Protein AF-A0A9W6WEL3-F1 (afdb_monomer)

Mean predicted aligned error: 20.0 Å

Structure (mmCIF, N/CA/C/O backbone):
data_AF-A0A9W6WEL3-F1
#
_entry.id   AF-A0A9W6WEL3-F1
#
loop_
_atom_site.group_PDB
_atom_site.id
_atom_site.type_symbol
_atom_site.label_atom_id
_atom_site.label_alt_id
_atom_site.label_comp_id
_atom_site.label_asym_id
_atom_site.label_entity_id
_atom_site.label_seq_id
_atom_site.pdbx_PDB_ins_code
_atom_site.Cartn_x
_atom_site.Cartn_y
_atom_site.Cartn_z
_atom_site.occupancy
_atom_site.B_iso_or_equiv
_atom_site.auth_seq_id
_atom_site.auth_comp_id
_atom_site.auth_asym_id
_atom_site.auth_atom_id
_atom_site.pdbx_PDB_model_num
ATOM 1 N N . MET A 1 1 ? 29.969 16.970 -25.761 1.00 64.25 1 MET A N 1
ATOM 2 C CA . MET A 1 1 ? 30.254 15.712 -25.035 1.00 64.25 1 MET A CA 1
ATOM 3 C C . MET A 1 1 ? 29.268 15.495 -23.883 1.00 64.25 1 MET A C 1
ATOM 5 O O . MET A 1 1 ? 29.300 14.443 -23.262 1.00 64.25 1 MET A O 1
ATOM 9 N N . ASP A 1 2 ? 28.330 16.419 -23.673 1.00 86.06 2 ASP A N 1
ATOM 10 C CA . ASP A 1 2 ? 27.640 16.580 -22.390 1.00 86.06 2 ASP A CA 1
ATOM 11 C C . ASP A 1 2 ? 26.386 15.695 -22.260 1.00 86.06 2 ASP A C 1
ATOM 13 O O . ASP A 1 2 ? 26.018 15.283 -21.165 1.00 86.06 2 ASP A O 1
ATOM 17 N N . GLU A 1 3 ? 25.751 15.326 -23.378 1.00 92.38 3 GLU A N 1
ATOM 18 C CA . GLU A 1 3 ? 24.540 14.489 -23.371 1.00 92.38 3 GLU A CA 1
ATOM 19 C C . GLU A 1 3 ? 24.828 13.041 -22.959 1.00 92.38 3 GLU A C 1
ATOM 21 O O . GLU A 1 3 ? 24.089 12.452 -22.173 1.00 92.38 3 GLU A O 1
ATOM 26 N N . VAL A 1 4 ? 25.930 12.468 -23.450 1.00 94.12 4 VAL A N 1
ATOM 27 C CA . VAL A 1 4 ? 26.326 11.089 -23.122 1.00 94.12 4 VAL A CA 1
ATOM 28 C C . VAL A 1 4 ? 26.685 10.971 -21.643 1.00 94.12 4 VAL A C 1
ATOM 30 O O . VAL A 1 4 ? 26.362 9.972 -21.005 1.00 94.12 4 VAL A O 1
ATOM 33 N N . GLU A 1 5 ? 27.337 11.988 -21.085 1.00 95.12 5 GLU A N 1
ATOM 34 C CA . GLU A 1 5 ? 27.682 12.032 -19.666 1.00 95.12 5 GLU A CA 1
ATOM 35 C C . GLU A 1 5 ? 26.434 12.170 -18.781 1.00 95.12 5 GLU A C 1
ATOM 37 O O . GLU A 1 5 ? 26.313 11.474 -17.772 1.00 95.12 5 GLU A O 1
ATOM 42 N N . LEU A 1 6 ? 25.455 12.975 -19.206 1.00 94.88 6 LEU A N 1
ATOM 43 C CA . LEU A 1 6 ? 24.171 13.106 -18.518 1.00 94.88 6 LEU A CA 1
ATOM 44 C C . LEU A 1 6 ? 23.388 11.788 -18.516 1.00 94.88 6 LEU A C 1
ATOM 46 O O . LEU A 1 6 ? 22.888 11.377 -17.469 1.00 94.88 6 LEU A O 1
ATOM 50 N N . VAL A 1 7 ? 23.320 11.098 -19.659 1.00 94.12 7 VAL A N 1
ATOM 51 C CA . VAL A 1 7 ? 22.661 9.784 -19.757 1.00 94.12 7 VAL A CA 1
ATOM 52 C C . VAL A 1 7 ? 23.352 8.764 -18.856 1.00 94.12 7 VAL A C 1
ATOM 54 O O . VAL A 1 7 ? 22.670 8.059 -18.119 1.00 94.12 7 VAL A O 1
ATOM 57 N N . LYS A 1 8 ? 24.691 8.717 -18.847 1.00 94.75 8 LYS A N 1
ATOM 58 C CA . LYS A 1 8 ? 25.445 7.826 -17.950 1.00 94.75 8 LYS A CA 1
ATOM 59 C C . LYS A 1 8 ? 25.117 8.089 -16.485 1.00 94.75 8 LYS A C 1
ATOM 61 O O . LYS A 1 8 ? 24.824 7.149 -15.759 1.00 94.75 8 LYS A O 1
ATOM 66 N N . LYS A 1 9 ? 25.101 9.357 -16.067 1.00 95.81 9 LYS A N 1
ATOM 67 C CA . LYS A 1 9 ? 24.755 9.734 -14.692 1.00 95.81 9 LYS A CA 1
ATOM 68 C C . LYS A 1 9 ? 23.325 9.330 -14.321 1.00 95.81 9 LYS A C 1
ATOM 70 O O . LYS A 1 9 ? 23.096 8.894 -13.198 1.00 95.81 9 LYS A O 1
ATOM 75 N N . LEU A 1 10 ? 22.375 9.472 -15.248 1.00 94.06 10 LEU A N 1
ATOM 76 C CA . LEU A 1 10 ? 20.988 9.064 -15.030 1.00 94.06 10 LEU A CA 1
ATOM 77 C C . LEU A 1 10 ? 20.860 7.545 -14.876 1.00 94.06 10 LEU A C 1
ATOM 79 O O . LEU A 1 10 ? 20.154 7.099 -13.981 1.00 94.06 10 LEU A O 1
ATOM 83 N N . VAL A 1 11 ? 21.547 6.773 -15.724 1.00 94.50 11 VAL A N 1
ATOM 84 C CA . VAL A 1 11 ? 21.557 5.305 -15.643 1.00 94.50 11 VAL A CA 1
ATOM 85 C C . VAL A 1 11 ? 22.176 4.850 -14.325 1.00 94.50 11 VAL A C 1
ATOM 87 O O . VAL A 1 11 ? 21.528 4.107 -13.605 1.00 94.50 11 VAL A O 1
ATOM 90 N N . SER A 1 12 ? 23.344 5.377 -13.944 1.00 95.56 12 SER A N 1
ATOM 91 C CA . SER A 1 12 ? 23.967 5.031 -12.658 1.00 95.56 12 SER A CA 1
ATOM 92 C C . SER A 1 12 ? 23.068 5.370 -11.468 1.00 95.56 12 SER A C 1
ATOM 94 O O . SER A 1 12 ? 22.838 4.524 -10.620 1.00 95.56 12 SER A O 1
ATOM 96 N N . SER A 1 13 ? 22.466 6.565 -11.445 1.00 96.19 13 SER A N 1
ATOM 97 C CA . SER A 1 13 ? 21.529 6.939 -10.376 1.00 96.19 13 SER A CA 1
ATOM 98 C C . SER A 1 13 ? 20.282 6.050 -10.331 1.00 96.19 13 SER A C 1
ATOM 100 O O . SER A 1 13 ? 19.686 5.891 -9.265 1.00 96.19 13 SER A O 1
ATOM 102 N N . PHE A 1 14 ? 19.837 5.541 -11.481 1.00 94.00 14 PHE A N 1
ATOM 103 C CA . PHE A 1 14 ? 18.702 4.633 -11.562 1.00 94.00 14 PHE A CA 1
ATOM 104 C C . PHE A 1 14 ? 19.069 3.233 -11.060 1.00 94.00 14 PHE A C 1
ATOM 106 O O . PHE A 1 14 ? 18.291 2.660 -10.304 1.00 94.00 14 PHE A O 1
ATOM 113 N N . ASP A 1 15 ? 20.253 2.732 -11.415 1.00 94.81 15 ASP A N 1
ATOM 114 C CA . ASP A 1 15 ? 20.783 1.454 -10.931 1.00 94.81 15 ASP A CA 1
ATOM 115 C C . ASP A 1 15 ? 20.974 1.475 -9.406 1.00 94.81 15 ASP A C 1
ATOM 117 O O . ASP A 1 15 ? 20.465 0.586 -8.726 1.00 94.81 15 ASP A O 1
ATOM 121 N N . ASP A 1 16 ? 21.571 2.542 -8.860 1.00 95.38 16 ASP A N 1
ATOM 122 C CA . ASP A 1 16 ? 21.709 2.738 -7.407 1.00 95.38 16 ASP A CA 1
ATOM 123 C C . ASP A 1 16 ? 20.330 2.697 -6.713 1.00 95.38 16 ASP A C 1
ATOM 125 O O . ASP A 1 16 ? 20.135 2.048 -5.687 1.00 95.38 16 ASP A O 1
ATOM 129 N N . SER A 1 17 ? 19.322 3.341 -7.318 1.00 94.56 17 SER A N 1
ATOM 130 C CA . SER A 1 17 ? 17.953 3.340 -6.781 1.00 94.56 17 SER A CA 1
ATOM 131 C C . SER A 1 17 ? 17.297 1.956 -6.839 1.00 94.56 17 SER A C 1
ATOM 133 O O . SER A 1 17 ? 16.448 1.649 -6.002 1.00 94.56 17 SER A O 1
ATOM 135 N N . ILE A 1 18 ? 17.627 1.131 -7.839 1.00 93.94 18 ILE A N 1
ATOM 136 C CA . ILE A 1 18 ? 17.132 -0.248 -7.930 1.00 93.94 18 ILE A CA 1
ATOM 137 C C . ILE A 1 18 ? 17.732 -1.091 -6.808 1.00 93.94 18 ILE A C 1
ATOM 139 O O . ILE A 1 18 ? 16.984 -1.835 -6.174 1.00 93.94 18 ILE A O 1
ATOM 143 N N . GLU A 1 19 ? 19.032 -0.953 -6.543 1.00 94.75 19 GLU A N 1
ATOM 144 C CA . GLU A 1 19 ? 19.721 -1.685 -5.476 1.00 94.75 19 GLU A CA 1
ATOM 145 C C . GLU A 1 19 ? 19.127 -1.347 -4.098 1.00 94.75 19 GLU A C 1
ATOM 147 O O . GLU A 1 19 ? 18.753 -2.249 -3.343 1.00 94.75 19 GLU A O 1
ATOM 152 N N . ASP A 1 20 ? 18.888 -0.059 -3.826 1.00 94.38 20 ASP A N 1
ATOM 153 C CA . ASP A 1 20 ? 18.206 0.398 -2.608 1.00 94.38 20 ASP A CA 1
ATOM 154 C C . ASP A 1 20 ? 16.791 -0.202 -2.472 1.00 94.38 20 ASP A C 1
ATOM 156 O O . ASP A 1 20 ? 16.375 -0.656 -1.399 1.00 94.38 20 ASP A O 1
ATOM 160 N N . ILE A 1 21 ? 16.016 -0.209 -3.565 1.00 92.62 21 ILE A N 1
ATOM 161 C CA . ILE A 1 21 ? 14.658 -0.773 -3.579 1.00 92.62 21 ILE A CA 1
ATOM 162 C C . ILE A 1 21 ? 14.701 -2.284 -3.339 1.00 92.62 21 ILE A C 1
ATOM 164 O O . ILE A 1 21 ? 13.857 -2.802 -2.605 1.00 92.62 21 ILE A O 1
ATOM 168 N N . GLU A 1 22 ? 15.657 -2.993 -3.935 1.00 93.19 22 GLU A N 1
ATOM 169 C CA . GLU A 1 22 ? 15.837 -4.430 -3.751 1.00 93.19 22 GLU A CA 1
ATOM 170 C C . GLU A 1 22 ? 16.172 -4.766 -2.293 1.00 93.19 22 GLU A C 1
ATOM 172 O O . GLU A 1 22 ? 15.546 -5.662 -1.714 1.00 93.19 22 GLU A O 1
ATOM 177 N N . GLU A 1 23 ? 17.073 -4.009 -1.658 1.00 94.19 23 GLU A N 1
ATOM 178 C CA . GLU A 1 23 ? 17.394 -4.186 -0.240 1.00 94.19 23 GLU A CA 1
ATOM 179 C C . GLU A 1 23 ? 16.149 -3.979 0.638 1.00 94.19 23 GLU A C 1
ATOM 181 O O . GLU A 1 23 ? 15.818 -4.822 1.483 1.00 94.19 23 GLU A O 1
ATOM 186 N N . ILE A 1 24 ? 15.406 -2.889 0.413 1.00 91.06 24 ILE A N 1
ATOM 187 C CA . ILE A 1 24 ? 14.189 -2.572 1.171 1.00 91.06 24 ILE A CA 1
ATOM 188 C C . ILE A 1 24 ? 13.124 -3.657 0.975 1.00 91.06 24 ILE A C 1
ATOM 190 O O . ILE A 1 24 ? 12.507 -4.094 1.953 1.00 91.06 24 ILE A O 1
ATOM 194 N N . LEU A 1 25 ? 12.906 -4.116 -0.261 1.00 90.44 25 LEU A N 1
ATOM 195 C CA . LEU A 1 25 ? 11.927 -5.158 -0.566 1.00 90.44 25 LEU A CA 1
ATOM 196 C C . LEU A 1 25 ? 12.292 -6.472 0.116 1.00 90.44 25 LEU A C 1
ATOM 198 O O . LEU A 1 25 ? 11.447 -7.039 0.808 1.00 90.44 25 LEU A O 1
ATOM 202 N N . ASN A 1 26 ? 13.537 -6.929 -0.011 1.00 90.56 26 ASN A N 1
ATOM 203 C CA . ASN A 1 26 ? 13.988 -8.184 0.587 1.00 90.56 26 ASN A CA 1
ATOM 204 C C . ASN A 1 26 ? 13.928 -8.145 2.117 1.00 90.56 26 ASN A C 1
ATOM 206 O O . ASN A 1 26 ? 13.486 -9.103 2.756 1.00 90.56 26 ASN A O 1
ATOM 210 N N . ARG A 1 27 ? 14.306 -7.016 2.719 1.00 88.06 27 ARG A N 1
ATOM 211 C CA . ARG A 1 27 ? 14.334 -6.864 4.174 1.00 88.06 27 ARG A CA 1
ATOM 212 C C . ARG A 1 27 ? 12.943 -6.693 4.783 1.00 88.06 27 ARG A C 1
ATOM 214 O O . ARG A 1 27 ? 12.636 -7.318 5.799 1.00 88.06 27 ARG A O 1
ATOM 221 N N . GLN A 1 28 ? 12.115 -5.824 4.207 1.00 84.69 28 GLN A N 1
ATOM 222 C CA . GLN A 1 28 ? 10.871 -5.375 4.843 1.00 84.69 28 GLN A CA 1
ATOM 223 C C . GLN A 1 28 ? 9.621 -6.070 4.306 1.00 84.69 28 GLN A C 1
ATOM 225 O O . GLN A 1 28 ? 8.662 -6.247 5.054 1.00 84.69 28 GLN A O 1
ATOM 230 N N . VAL A 1 29 ? 9.604 -6.430 3.022 1.00 83.25 29 VAL A N 1
ATOM 231 C CA . VAL A 1 29 ? 8.384 -6.879 2.336 1.00 83.25 29 VAL A CA 1
ATOM 232 C C . VAL A 1 29 ? 8.420 -8.381 2.078 1.00 83.25 29 VAL A C 1
ATOM 234 O O . VAL A 1 29 ? 7.445 -9.064 2.357 1.00 83.25 29 VAL A O 1
ATOM 237 N N . LEU A 1 30 ? 9.537 -8.910 1.586 1.00 86.38 30 LEU A N 1
ATOM 238 C CA . LEU A 1 30 ? 9.663 -10.297 1.128 1.00 86.38 30 LEU A CA 1
ATOM 239 C C . LEU A 1 30 ? 10.295 -11.234 2.164 1.00 86.38 30 LEU A C 1
ATOM 241 O O 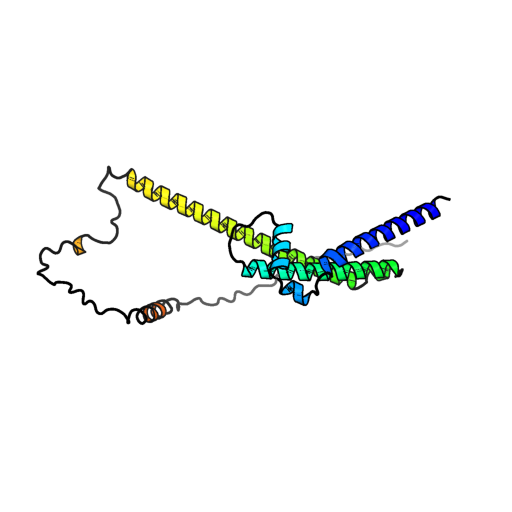. LEU A 1 30 ? 10.392 -12.433 1.913 1.00 86.38 30 LEU A O 1
ATOM 245 N N . SER A 1 31 ? 10.685 -10.724 3.336 1.00 85.12 31 SER A N 1
ATOM 246 C CA . SER A 1 31 ? 11.288 -11.531 4.407 1.00 85.12 31 SER A CA 1
ATOM 247 C C . SER A 1 31 ? 10.359 -12.626 4.939 1.00 85.12 31 SER A C 1
ATOM 249 O O . SER A 1 31 ? 10.833 -13.640 5.449 1.00 85.12 31 SER A O 1
ATOM 251 N N . LYS A 1 32 ? 9.040 -12.447 4.791 1.00 86.19 32 LYS A N 1
ATOM 252 C CA . LYS A 1 32 ? 8.013 -13.455 5.070 1.00 86.19 32 LYS A CA 1
ATOM 253 C C . LYS A 1 32 ? 6.932 -13.430 3.989 1.00 86.19 32 LYS A C 1
ATOM 255 O O . LYS A 1 32 ? 6.582 -12.349 3.507 1.00 86.19 32 LYS A O 1
ATOM 260 N N . PRO A 1 33 ? 6.342 -14.581 3.627 1.00 86.38 33 PRO A N 1
ATOM 261 C CA . PRO A 1 33 ? 5.246 -14.605 2.673 1.00 86.38 33 PRO A CA 1
ATOM 262 C C . PRO A 1 33 ? 4.024 -13.864 3.236 1.00 86.38 33 PRO A C 1
ATOM 264 O O . PRO A 1 33 ? 3.745 -13.885 4.436 1.00 86.38 33 PRO A O 1
ATOM 267 N N . LEU A 1 34 ? 3.265 -13.205 2.354 1.00 83.31 34 LEU A N 1
ATOM 268 C CA . LEU A 1 34 ? 2.141 -12.350 2.752 1.00 83.31 34 LEU A CA 1
ATOM 269 C C . LEU A 1 34 ? 1.104 -13.102 3.605 1.00 83.31 34 LEU A C 1
ATOM 271 O O . LEU A 1 34 ? 0.560 -12.529 4.547 1.00 83.31 34 LEU A O 1
ATOM 275 N N . ASN A 1 35 ? 0.850 -14.383 3.310 1.00 85.94 35 ASN A N 1
ATOM 276 C CA . ASN A 1 35 ? -0.073 -15.208 4.094 1.00 85.94 35 ASN A CA 1
ATOM 277 C C . ASN A 1 35 ? 0.349 -15.300 5.569 1.00 85.94 35 ASN A C 1
ATOM 279 O O . ASN A 1 35 ? -0.499 -15.185 6.446 1.00 85.94 35 ASN A O 1
ATOM 283 N N . GLU A 1 36 ? 1.642 -15.442 5.846 1.00 83.81 36 GLU A N 1
ATOM 284 C CA . GLU A 1 36 ? 2.194 -15.500 7.194 1.00 83.81 36 GLU A CA 1
ATOM 285 C C . GLU A 1 36 ? 2.124 -14.122 7.860 1.00 83.81 36 GLU A C 1
ATOM 287 O O . GLU A 1 36 ? 1.596 -13.991 8.964 1.00 83.81 36 GLU A O 1
ATOM 292 N N . SER A 1 37 ? 2.516 -13.070 7.138 1.00 78.88 37 SER A N 1
ATOM 293 C CA . SER A 1 37 ? 2.489 -11.679 7.614 1.00 78.88 37 SER A CA 1
ATOM 294 C C . SER A 1 37 ? 1.082 -11.174 7.986 1.00 78.88 37 SER A C 1
ATOM 296 O O . SER A 1 37 ? 0.939 -10.316 8.854 1.00 78.88 37 SER A O 1
ATOM 298 N N . ILE A 1 38 ? 0.017 -11.706 7.372 1.00 79.94 38 ILE A N 1
ATOM 299 C CA . ILE A 1 38 ? -1.385 -11.372 7.707 1.00 79.94 38 ILE A CA 1
ATOM 300 C C . ILE A 1 38 ? -1.839 -12.009 9.031 1.00 79.94 38 ILE A C 1
ATOM 302 O O . ILE A 1 38 ? -2.784 -11.521 9.673 1.00 79.94 38 ILE A O 1
ATOM 306 N N . HIS A 1 39 ? -1.233 -13.129 9.417 1.00 77.44 39 HIS A N 1
ATOM 307 C CA . HIS A 1 39 ? -1.568 -13.863 10.636 1.00 77.44 39 HIS A CA 1
ATOM 308 C C . HIS A 1 39 ? -0.624 -13.540 11.798 1.00 77.44 39 HIS A C 1
ATOM 310 O O . HIS A 1 39 ? -1.017 -13.724 12.947 1.00 77.44 39 HIS A O 1
ATOM 316 N N . ASP A 1 40 ? 0.559 -12.999 11.512 1.00 75.75 40 ASP A N 1
ATOM 317 C CA . ASP A 1 40 ? 1.538 -12.586 12.510 1.00 75.75 40 ASP A CA 1
ATOM 318 C C . ASP A 1 40 ? 1.134 -11.263 13.190 1.00 75.75 40 ASP A C 1
ATOM 320 O O . ASP A 1 40 ? 1.277 -10.163 12.647 1.00 75.75 40 ASP A O 1
ATOM 324 N N . GLU A 1 41 ? 0.613 -11.363 14.416 1.00 68.25 41 GLU A N 1
ATOM 325 C CA . GLU A 1 41 ? 0.232 -10.195 15.216 1.00 68.25 41 GLU A CA 1
ATOM 326 C C . GLU A 1 41 ? 1.423 -9.284 15.552 1.00 68.25 41 GLU A C 1
ATOM 328 O O . GLU A 1 41 ? 1.217 -8.089 15.765 1.00 68.25 41 GLU A O 1
ATOM 333 N N . THR A 1 42 ? 2.660 -9.798 15.573 1.00 67.81 42 THR A N 1
ATOM 334 C CA . THR A 1 42 ? 3.851 -8.988 15.882 1.00 67.81 42 THR A CA 1
ATOM 335 C C . THR A 1 42 ? 4.211 -8.056 14.728 1.00 67.81 42 THR A C 1
ATOM 337 O O . THR A 1 42 ? 4.442 -6.866 14.942 1.00 67.81 42 THR A O 1
ATOM 340 N N . VAL A 1 43 ? 4.140 -8.554 13.491 1.00 67.94 43 VAL A N 1
ATOM 341 C CA . VAL A 1 43 ? 4.324 -7.753 12.271 1.00 67.94 43 VAL A CA 1
ATOM 342 C C . VAL A 1 43 ? 3.246 -6.674 12.178 1.00 67.94 43 VAL A C 1
ATOM 344 O O . VAL A 1 43 ? 3.539 -5.515 11.886 1.00 67.94 43 VAL A O 1
ATOM 347 N N . LEU A 1 44 ? 1.999 -7.030 12.498 1.00 69.56 44 LEU A N 1
ATOM 348 C CA .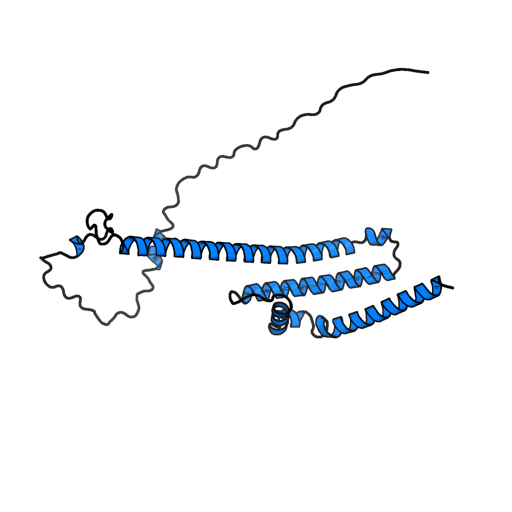 LEU A 1 44 ? 0.877 -6.094 12.475 1.00 69.56 44 LEU A CA 1
ATOM 349 C C . LEU A 1 44 ? 0.977 -5.014 13.561 1.00 69.56 44 LEU A C 1
ATOM 351 O O . LEU A 1 44 ? 0.539 -3.892 13.311 1.00 69.56 44 LEU A O 1
ATOM 355 N N . ARG A 1 45 ? 1.558 -5.321 14.730 1.00 65.31 45 ARG A N 1
ATOM 356 C CA . ARG A 1 45 ? 1.825 -4.350 15.808 1.00 65.31 45 ARG A CA 1
ATOM 357 C C . ARG A 1 45 ? 2.963 -3.394 15.468 1.00 65.31 45 ARG A C 1
ATOM 359 O O . ARG A 1 45 ? 2.770 -2.190 15.581 1.00 65.31 45 ARG A O 1
ATOM 366 N N . ASN A 1 46 ? 4.075 -3.887 14.924 1.00 65.00 46 ASN A N 1
ATOM 367 C CA . ASN A 1 46 ? 5.175 -3.021 14.474 1.00 65.00 46 ASN A CA 1
ATOM 368 C C . ASN A 1 46 ? 4.705 -1.995 13.426 1.00 65.00 46 ASN A C 1
ATOM 370 O O . ASN A 1 46 ? 5.188 -0.863 13.382 1.00 65.00 46 ASN A O 1
ATOM 374 N N . TYR A 1 47 ? 3.718 -2.371 12.608 1.00 62.75 47 TYR A N 1
ATOM 375 C CA . TYR A 1 47 ? 3.092 -1.488 11.625 1.00 62.75 47 TYR A CA 1
ATOM 376 C C . TYR A 1 47 ? 2.196 -0.395 12.241 1.00 62.75 47 TYR A C 1
ATOM 378 O O . TYR A 1 47 ? 2.000 0.663 11.636 1.00 62.75 47 TYR A O 1
ATOM 386 N N . ILE A 1 48 ? 1.631 -0.654 13.424 1.00 62.97 48 ILE A N 1
ATOM 387 C CA . ILE A 1 48 ? 0.864 0.316 14.220 1.00 62.97 48 ILE A CA 1
ATOM 388 C C . ILE A 1 48 ? 1.837 1.307 14.867 1.00 62.97 48 ILE A C 1
ATOM 390 O O . ILE A 1 48 ? 1.686 2.514 14.683 1.00 62.97 48 ILE A O 1
ATOM 394 N N . ASP A 1 49 ? 2.884 0.794 15.514 1.00 57.22 49 ASP A N 1
ATOM 395 C CA . ASP A 1 49 ? 3.801 1.589 16.339 1.00 57.22 49 ASP A CA 1
ATOM 396 C C . ASP A 1 49 ? 4.743 2.483 15.512 1.00 57.22 49 ASP A C 1
ATOM 398 O O . ASP A 1 49 ? 5.116 3.569 15.949 1.00 57.22 49 ASP A O 1
ATOM 402 N N . SER A 1 50 ? 5.092 2.079 14.284 1.00 58.06 50 SER A N 1
ATOM 403 C CA . SER A 1 50 ? 6.007 2.854 13.424 1.00 58.06 50 SER A CA 1
ATOM 404 C C . SER A 1 50 ? 5.368 4.095 12.781 1.00 58.06 50 SER A C 1
ATOM 406 O O . SER A 1 50 ? 6.087 4.925 12.233 1.00 58.06 50 SER A O 1
ATOM 408 N N . ASN A 1 51 ? 4.033 4.227 12.805 1.00 52.03 51 ASN A N 1
ATOM 409 C CA . ASN A 1 51 ? 3.310 5.280 12.074 1.00 52.03 51 ASN A CA 1
ATOM 410 C C . ASN A 1 51 ? 2.316 6.095 12.922 1.00 52.03 51 ASN A C 1
ATOM 412 O O . ASN A 1 51 ? 1.837 7.124 12.443 1.00 52.03 51 ASN A O 1
ATOM 416 N N . GLU A 1 52 ? 1.964 5.673 14.140 1.00 54.72 52 GLU A N 1
ATOM 417 C CA . GLU A 1 52 ? 0.960 6.356 14.968 1.00 54.72 52 GLU A CA 1
ATOM 418 C C . GLU A 1 52 ? 1.466 6.506 16.412 1.00 54.72 52 GLU A C 1
ATOM 420 O O . GLU A 1 52 ? 1.376 5.593 17.221 1.00 54.72 52 GLU A O 1
ATOM 425 N N . GLY A 1 53 ? 1.994 7.694 16.736 1.00 47.25 53 GLY A N 1
ATOM 426 C CA . GLY A 1 53 ? 2.488 8.073 18.068 1.00 47.25 53 GLY A CA 1
ATOM 427 C C . GLY A 1 53 ? 1.408 8.307 19.131 1.00 47.25 53 GLY A C 1
ATOM 428 O O . GLY A 1 53 ? 1.686 8.925 20.149 1.00 47.25 53 GLY A O 1
ATOM 429 N N . ASP A 1 54 ? 0.191 7.827 18.913 1.00 53.72 54 ASP A N 1
ATOM 430 C CA . ASP A 1 54 ? -0.909 7.918 19.861 1.00 53.72 54 ASP A CA 1
ATOM 431 C C . ASP A 1 54 ? -1.794 6.687 19.670 1.00 53.72 54 ASP A C 1
ATOM 433 O O . ASP A 1 54 ? -2.268 6.463 18.562 1.00 53.72 54 ASP A O 1
ATOM 437 N N . ILE A 1 55 ? -2.015 5.906 20.734 1.00 50.81 55 ILE A N 1
ATOM 438 C CA . ILE A 1 55 ?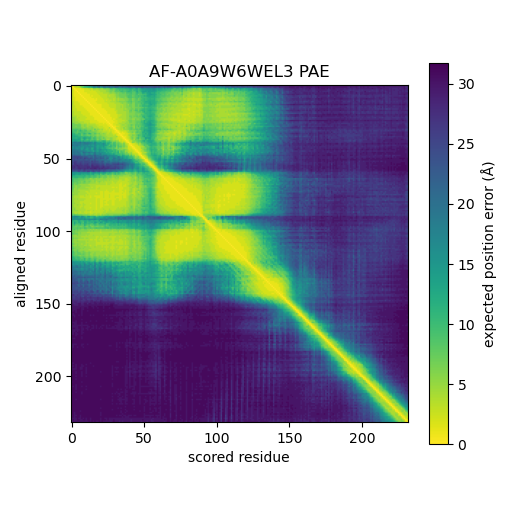 -3.331 5.414 21.188 1.00 50.81 55 ILE A CA 1
ATOM 439 C C . ILE A 1 55 ? -3.112 4.579 22.459 1.00 50.81 55 ILE A C 1
ATOM 441 O O . ILE A 1 55 ? -2.702 3.420 22.447 1.00 50.81 55 ILE A O 1
ATOM 445 N N . ASN A 1 56 ? -3.465 5.182 23.592 1.00 49.09 56 ASN A N 1
ATOM 446 C CA . ASN A 1 56 ? -3.840 4.434 24.778 1.00 49.09 56 ASN A CA 1
ATOM 447 C C . ASN A 1 56 ? -5.213 3.789 24.529 1.00 49.09 56 ASN A C 1
ATOM 449 O O . ASN A 1 56 ? -6.221 4.484 24.470 1.00 49.09 56 ASN A O 1
ATOM 453 N N . ASN A 1 57 ? -5.213 2.459 24.431 1.00 62.25 57 ASN A N 1
ATOM 454 C CA . ASN A 1 57 ? -6.260 1.543 24.891 1.00 62.25 57 ASN A CA 1
ATOM 455 C C . ASN A 1 57 ? -7.714 1.806 24.425 1.00 62.25 57 ASN A C 1
ATOM 457 O O . ASN A 1 57 ? -8.452 2.512 25.107 1.00 62.25 57 ASN A O 1
ATOM 461 N N . SER A 1 58 ? -8.165 1.135 23.351 1.00 49.16 58 SER A N 1
ATOM 462 C CA . SER A 1 58 ? -9.474 0.441 23.287 1.00 49.16 58 SER A CA 1
ATOM 463 C C . SER A 1 58 ? -9.721 -0.186 21.901 1.00 49.16 58 SER A C 1
ATOM 465 O O . SER A 1 58 ? -9.874 0.523 20.914 1.00 49.16 58 SER A O 1
ATOM 467 N N . ASN A 1 59 ? -9.869 -1.521 21.878 1.00 54.25 59 ASN A N 1
ATOM 468 C CA . ASN A 1 59 ? -10.267 -2.404 20.759 1.00 54.25 59 ASN A CA 1
ATOM 469 C C . ASN A 1 59 ? -9.171 -2.980 19.834 1.00 54.25 59 ASN A C 1
ATOM 471 O O . ASN A 1 59 ? -9.299 -2.928 18.608 1.00 54.25 59 ASN A O 1
ATOM 475 N N . ASN A 1 60 ? -8.230 -3.738 20.421 1.00 64.81 60 ASN A N 1
ATOM 476 C CA . ASN A 1 60 ? -7.219 -4.576 19.737 1.00 64.81 60 ASN A CA 1
ATOM 477 C C . ASN A 1 60 ? -7.701 -5.269 18.443 1.00 64.81 60 ASN A C 1
ATOM 479 O O . ASN A 1 60 ? -6.952 -5.387 17.479 1.00 64.81 60 ASN A O 1
ATOM 483 N N . LYS A 1 61 ? -8.952 -5.747 18.387 1.00 70.19 61 LYS A N 1
ATOM 484 C CA . LYS A 1 61 ? -9.473 -6.485 17.223 1.00 70.19 61 LYS A CA 1
ATOM 485 C C . LYS A 1 61 ? -9.760 -5.595 16.009 1.00 70.19 61 LYS A C 1
ATOM 487 O O . LYS A 1 61 ? -9.642 -6.067 14.878 1.00 70.19 61 LYS A O 1
ATOM 492 N N . ASN A 1 62 ? -10.180 -4.349 16.221 1.00 73.56 62 ASN A N 1
ATOM 493 C CA . ASN A 1 62 ? -10.464 -3.416 15.128 1.00 73.56 62 ASN A CA 1
ATOM 494 C C . ASN A 1 62 ? -9.165 -2.822 14.581 1.00 73.56 62 ASN A C 1
ATOM 496 O O . ASN A 1 62 ? -9.006 -2.760 13.362 1.00 73.56 62 ASN A O 1
ATOM 500 N N . ASP A 1 63 ? -8.213 -2.522 15.461 1.00 77.19 63 ASP A N 1
ATOM 501 C CA . ASP A 1 63 ? -6.886 -2.034 15.077 1.00 77.19 63 ASP A CA 1
ATOM 502 C C . ASP A 1 63 ? -6.114 -3.097 14.295 1.00 77.19 63 ASP A C 1
ATOM 504 O O . ASP A 1 63 ? -5.578 -2.816 13.225 1.00 77.19 63 ASP A O 1
ATOM 508 N N . LEU A 1 64 ? -6.178 -4.361 14.731 1.00 79.62 64 LEU A N 1
ATOM 509 C CA . LEU A 1 64 ? -5.578 -5.478 14.002 1.00 79.62 64 LEU A CA 1
ATOM 510 C C . LEU A 1 64 ? -6.164 -5.628 12.590 1.00 79.62 64 LEU A C 1
ATOM 512 O O . LEU A 1 64 ? -5.430 -5.843 11.625 1.00 79.62 64 LEU A O 1
ATOM 516 N N . LYS A 1 65 ? -7.490 -5.501 12.439 1.00 84.06 65 LYS A N 1
ATOM 517 C CA . LYS A 1 65 ? -8.138 -5.522 11.116 1.00 84.06 65 LYS A CA 1
ATOM 518 C C . LYS A 1 65 ? -7.673 -4.353 10.255 1.00 84.06 65 LYS A C 1
ATOM 520 O O . LYS A 1 65 ? -7.396 -4.554 9.077 1.00 84.06 65 LYS A O 1
ATOM 525 N N . LEU A 1 66 ? -7.576 -3.157 10.830 1.00 84.50 66 LEU A N 1
ATOM 526 C CA . LEU A 1 66 ? -7.128 -1.967 10.116 1.00 84.50 66 LEU A CA 1
ATOM 527 C C . LEU A 1 66 ? -5.686 -2.130 9.620 1.00 84.50 66 LEU A C 1
ATOM 529 O O . LEU A 1 66 ? -5.408 -1.833 8.459 1.00 84.50 66 LEU A O 1
ATOM 533 N N . SER A 1 67 ? -4.799 -2.676 10.451 1.00 83.62 67 SER A N 1
ATOM 534 C CA . SER A 1 67 ? -3.411 -2.977 10.084 1.00 83.62 67 SER A CA 1
ATOM 535 C C . SER A 1 67 ? -3.304 -4.001 8.964 1.00 83.62 67 SER A C 1
ATOM 537 O O . SER A 1 67 ? -2.518 -3.804 8.041 1.00 83.62 67 SER A O 1
ATOM 539 N N . LYS A 1 68 ? -4.150 -5.040 8.961 1.00 88.12 68 LYS A N 1
ATOM 540 C CA . LYS A 1 68 ? -4.204 -5.993 7.838 1.00 88.12 68 LYS A CA 1
ATOM 541 C C . LYS A 1 68 ? -4.565 -5.296 6.529 1.00 88.12 68 LYS A C 1
ATOM 543 O O . LYS A 1 68 ? -3.921 -5.531 5.513 1.00 88.12 68 LYS A O 1
ATOM 548 N N . ILE A 1 69 ? -5.566 -4.414 6.542 1.00 89.06 69 ILE A N 1
ATOM 549 C CA . ILE A 1 69 ? -5.976 -3.676 5.336 1.00 89.06 69 ILE A CA 1
ATOM 550 C C . ILE A 1 69 ? -4.856 -2.725 4.880 1.00 89.06 69 ILE A C 1
ATOM 552 O O . ILE A 1 69 ? -4.582 -2.650 3.683 1.00 89.06 69 ILE A O 1
ATOM 556 N N . LYS A 1 70 ? -4.174 -2.036 5.810 1.00 88.56 70 LYS A N 1
ATOM 557 C CA . LYS A 1 70 ? -2.998 -1.205 5.489 1.00 88.56 70 LYS A CA 1
ATOM 558 C C . LYS A 1 70 ? -1.913 -2.030 4.788 1.00 88.56 70 LYS A C 1
ATOM 560 O O . LYS A 1 70 ? -1.427 -1.602 3.745 1.00 88.56 70 LYS A O 1
ATOM 565 N N . LEU A 1 71 ? -1.603 -3.218 5.312 1.00 88.75 71 LEU A N 1
ATOM 566 C CA . LEU A 1 71 ? -0.619 -4.129 4.730 1.00 88.75 71 LEU A CA 1
ATOM 567 C C . LEU A 1 71 ? -1.003 -4.525 3.296 1.00 88.75 71 LEU A C 1
ATOM 569 O O . LEU A 1 71 ? -0.210 -4.349 2.377 1.00 88.75 71 LEU A O 1
ATOM 573 N N . PHE A 1 72 ? -2.245 -4.964 3.065 1.00 91.12 72 PHE A N 1
ATOM 574 C CA . PHE A 1 72 ? -2.720 -5.292 1.713 1.00 91.12 72 PHE A CA 1
ATOM 575 C C . PHE A 1 72 ? -2.616 -4.114 0.741 1.00 91.12 72 PHE A C 1
ATOM 577 O O . PHE A 1 72 ? -2.170 -4.288 -0.393 1.00 91.12 72 PHE A O 1
ATOM 584 N N . ASN A 1 73 ? -3.002 -2.914 1.178 1.00 93.25 73 ASN A N 1
ATOM 585 C CA . ASN A 1 73 ? -2.911 -1.720 0.344 1.00 93.25 73 ASN A CA 1
ATOM 586 C C . ASN A 1 73 ? -1.457 -1.353 0.023 1.00 93.25 73 ASN A C 1
ATOM 588 O O . ASN A 1 73 ? -1.188 -0.925 -1.097 1.00 93.25 73 ASN A O 1
ATOM 592 N N . GLN A 1 74 ? -0.522 -1.542 0.961 1.00 91.00 74 GLN A N 1
ATOM 593 C CA . GLN A 1 74 ? 0.903 -1.330 0.710 1.00 91.00 74 GLN A CA 1
ATOM 594 C C . GLN A 1 74 ? 1.429 -2.307 -0.348 1.00 91.00 74 GLN A C 1
ATOM 596 O O . GLN A 1 74 ? 2.064 -1.876 -1.306 1.00 91.00 74 GLN A O 1
ATOM 601 N N . TYR A 1 75 ? 1.127 -3.601 -0.224 1.00 92.31 75 TYR A N 1
ATOM 602 C CA . TYR A 1 75 ? 1.540 -4.598 -1.217 1.00 92.31 75 TYR A CA 1
ATOM 603 C C . TYR A 1 75 ? 0.964 -4.289 -2.601 1.00 92.31 75 TYR A C 1
ATOM 605 O O . TYR A 1 75 ? 1.692 -4.295 -3.591 1.00 92.31 75 TYR A O 1
ATOM 613 N N . ALA A 1 76 ? -0.329 -3.958 -2.676 1.00 94.81 76 ALA A N 1
ATOM 614 C CA . ALA A 1 76 ? -0.967 -3.571 -3.930 1.00 94.81 76 ALA A CA 1
ATOM 615 C C . ALA A 1 76 ? -0.307 -2.328 -4.549 1.00 94.81 76 ALA A C 1
ATOM 617 O O . ALA A 1 76 ? -0.094 -2.282 -5.759 1.00 94.81 76 ALA A O 1
ATOM 618 N N . TYR A 1 77 ? 0.055 -1.342 -3.722 1.00 95.25 77 TYR A N 1
ATOM 619 C CA . TYR A 1 77 ? 0.769 -0.149 -4.165 1.00 95.25 77 TYR A CA 1
ATOM 620 C C . TYR A 1 77 ? 2.155 -0.472 -4.726 1.00 95.25 77 TYR A C 1
ATOM 622 O O . TYR A 1 77 ? 2.489 0.005 -5.809 1.00 95.25 77 TYR A O 1
ATOM 630 N N . ILE A 1 78 ? 2.937 -1.297 -4.025 1.00 93.88 78 ILE A N 1
ATOM 631 C CA . ILE A 1 78 ? 4.278 -1.711 -4.459 1.00 93.88 78 ILE A CA 1
ATOM 632 C C . ILE A 1 78 ? 4.194 -2.438 -5.802 1.00 93.88 78 ILE A C 1
ATOM 634 O O . ILE A 1 78 ? 4.876 -2.050 -6.745 1.00 93.88 78 ILE A O 1
ATOM 638 N N . ILE A 1 79 ? 3.312 -3.435 -5.922 1.00 94.06 79 ILE A N 1
ATOM 639 C CA . ILE A 1 79 ? 3.150 -4.220 -7.154 1.00 94.06 79 ILE A CA 1
ATOM 640 C C . ILE A 1 79 ? 2.733 -3.319 -8.321 1.00 94.06 79 ILE A C 1
ATOM 642 O O . ILE A 1 79 ? 3.345 -3.369 -9.387 1.00 94.06 79 ILE A O 1
ATOM 646 N N . ALA A 1 80 ? 1.723 -2.466 -8.125 1.00 94.69 80 ALA A N 1
ATOM 647 C CA . ALA A 1 80 ? 1.261 -1.556 -9.169 1.00 94.69 80 ALA A CA 1
ATOM 648 C C . ALA A 1 80 ? 2.343 -0.541 -9.579 1.00 94.69 80 ALA A C 1
ATOM 650 O O . ALA A 1 80 ? 2.461 -0.214 -10.759 1.00 94.69 80 ALA A O 1
ATOM 651 N N . SER A 1 81 ? 3.153 -0.069 -8.626 1.00 94.44 81 SER A N 1
ATOM 652 C CA . SER A 1 81 ? 4.242 0.881 -8.882 1.00 94.44 81 SER A CA 1
ATOM 653 C C . SER A 1 81 ? 5.403 0.231 -9.631 1.00 94.44 81 SER A C 1
ATOM 655 O O . SER A 1 81 ? 5.867 0.789 -10.622 1.00 94.44 81 SER A O 1
ATOM 657 N N . LEU A 1 82 ? 5.832 -0.966 -9.219 1.00 93.44 82 LEU A N 1
ATOM 658 C CA . LEU A 1 82 ? 6.871 -1.728 -9.916 1.00 93.44 82 LEU A CA 1
ATOM 659 C C . LEU A 1 82 ? 6.447 -2.048 -11.348 1.00 93.44 82 LEU A C 1
ATOM 661 O O . LEU A 1 82 ? 7.206 -1.818 -12.284 1.00 93.44 82 LEU A O 1
ATOM 665 N N . TYR A 1 83 ? 5.204 -2.491 -11.534 1.00 92.94 83 TYR A N 1
ATOM 666 C CA . TYR A 1 83 ? 4.666 -2.741 -12.866 1.00 92.94 83 TYR A CA 1
ATOM 667 C C . TYR A 1 83 ? 4.578 -1.460 -13.712 1.00 92.94 83 TYR A C 1
ATOM 669 O O . TYR A 1 83 ? 4.835 -1.470 -14.911 1.00 92.94 83 TYR A O 1
ATOM 677 N N . PHE A 1 84 ? 4.260 -0.316 -13.105 1.00 92.50 84 PHE A N 1
ATOM 678 C CA . PHE A 1 84 ? 4.296 0.961 -13.816 1.00 92.50 84 PHE A CA 1
ATOM 679 C C . PHE A 1 84 ? 5.717 1.352 -14.260 1.00 92.50 84 PHE A C 1
ATOM 681 O O . PHE A 1 84 ? 5.887 1.879 -15.360 1.00 92.50 84 PHE A O 1
ATOM 688 N N . ILE A 1 85 ? 6.738 1.071 -13.442 1.00 91.38 85 ILE A N 1
ATOM 689 C CA . ILE A 1 85 ? 8.147 1.308 -13.790 1.00 91.38 85 ILE A CA 1
ATOM 690 C C . ILE A 1 85 ? 8.571 0.412 -14.959 1.00 91.38 85 ILE A C 1
ATOM 692 O O . ILE A 1 85 ? 9.159 0.913 -15.915 1.00 91.38 85 ILE A O 1
ATOM 696 N N . THR A 1 86 ? 8.230 -0.880 -14.947 1.00 91.19 86 THR A N 1
ATOM 697 C CA . THR A 1 86 ? 8.591 -1.784 -16.055 1.00 91.19 86 THR A CA 1
ATOM 698 C C . THR A 1 86 ? 7.962 -1.349 -17.379 1.00 91.19 86 THR A C 1
ATOM 700 O O . THR A 1 86 ? 8.638 -1.351 -18.406 1.00 91.19 86 THR A O 1
ATOM 703 N N . LEU A 1 87 ? 6.712 -0.873 -17.364 1.00 90.62 87 LEU A N 1
ATOM 704 C CA . LEU A 1 87 ? 6.072 -0.287 -18.549 1.00 90.62 87 LEU A CA 1
ATOM 705 C C . LEU A 1 87 ? 6.807 0.960 -19.060 1.00 90.62 87 LEU A C 1
ATOM 707 O O . LEU A 1 87 ? 6.950 1.146 -20.268 1.00 90.62 87 LEU A O 1
ATOM 711 N N . LYS A 1 88 ? 7.295 1.814 -18.151 1.00 88.94 88 LYS A N 1
ATOM 712 C CA . LYS A 1 88 ? 8.084 3.004 -18.509 1.00 88.94 88 LYS A CA 1
ATOM 713 C C . LYS A 1 88 ? 9.427 2.637 -19.142 1.00 88.94 88 LYS A C 1
ATOM 715 O O . LYS A 1 88 ? 9.849 3.334 -20.059 1.00 88.94 88 LYS A O 1
ATOM 720 N N . LEU A 1 89 ? 10.070 1.567 -18.675 1.00 88.44 89 LEU A N 1
ATOM 721 C CA . LEU A 1 89 ? 11.354 1.085 -19.198 1.00 88.44 89 LEU A CA 1
ATOM 722 C C . LEU A 1 89 ? 11.223 0.412 -20.567 1.00 88.44 89 LEU A C 1
ATOM 724 O O . LEU A 1 89 ? 12.096 0.569 -21.416 1.00 88.44 89 LEU A O 1
ATOM 728 N N . ASN A 1 90 ? 10.113 -0.284 -20.815 1.00 87.50 90 ASN A N 1
ATOM 729 C CA . ASN A 1 90 ? 9.868 -0.985 -22.078 1.00 87.50 90 ASN A CA 1
ATOM 730 C C . ASN A 1 90 ? 9.541 -0.053 -23.263 1.00 87.50 90 ASN A C 1
ATOM 732 O O . ASN A 1 90 ? 9.210 -0.536 -24.344 1.00 87.50 90 ASN A O 1
ATOM 736 N N . ASN A 1 91 ? 9.661 1.271 -23.091 1.00 67.38 91 ASN A N 1
ATOM 737 C CA . ASN A 1 91 ? 9.451 2.281 -24.133 1.00 67.38 91 ASN A CA 1
ATOM 738 C C . ASN A 1 91 ? 8.092 2.181 -24.842 1.00 67.38 91 ASN A C 1
ATOM 740 O O . ASN A 1 91 ? 7.972 2.508 -26.025 1.00 67.38 91 ASN A O 1
ATOM 744 N N . GLU A 1 92 ? 7.038 1.786 -24.125 1.00 68.12 92 GLU A N 1
ATOM 745 C CA . GLU A 1 92 ? 5.691 2.015 -24.635 1.00 68.12 92 GLU A CA 1
ATOM 746 C C . GLU A 1 92 ? 5.509 3.525 -24.849 1.00 68.12 92 GLU A C 1
ATOM 748 O O . GLU A 1 92 ? 5.855 4.339 -23.985 1.00 68.12 92 GLU A O 1
ATOM 753 N N . ASN A 1 93 ? 5.013 3.920 -26.028 1.00 72.50 93 ASN A N 1
ATOM 754 C CA . ASN A 1 93 ? 4.796 5.329 -26.355 1.00 72.50 93 ASN A CA 1
ATOM 755 C C . ASN A 1 93 ? 4.053 6.023 -25.204 1.00 72.50 93 ASN A C 1
ATOM 757 O O . ASN A 1 93 ? 3.141 5.447 -24.608 1.00 72.50 93 ASN A O 1
ATOM 761 N N . LYS A 1 94 ? 4.409 7.278 -24.899 1.00 75.00 94 LYS A N 1
ATOM 762 C CA . LYS A 1 94 ? 3.794 8.045 -23.795 1.00 75.00 94 LYS A CA 1
ATOM 763 C C . LYS A 1 94 ? 2.260 8.017 -23.850 1.00 75.00 94 LYS A C 1
ATOM 765 O O . LYS A 1 94 ? 1.614 7.950 -22.807 1.00 75.00 94 LYS A O 1
ATOM 770 N N . ASP A 1 95 ? 1.700 7.993 -25.056 1.00 74.94 95 ASP A N 1
ATOM 771 C CA . ASP A 1 95 ? 0.260 7.923 -25.311 1.00 74.94 95 ASP A CA 1
ATOM 772 C C . ASP A 1 95 ? -0.370 6.583 -24.901 1.00 74.94 95 ASP A C 1
ATOM 774 O O . ASP A 1 95 ? -1.508 6.550 -24.434 1.00 74.94 95 ASP A O 1
ATOM 778 N N . ILE A 1 96 ? 0.380 5.484 -25.019 1.00 78.75 96 ILE A N 1
ATOM 779 C CA . ILE A 1 96 ? -0.041 4.148 -24.582 1.00 78.75 96 ILE A CA 1
ATOM 780 C C . ILE A 1 96 ? -0.038 4.099 -23.057 1.00 78.75 96 ILE A C 1
ATOM 782 O O . ILE A 1 96 ? -1.032 3.698 -22.462 1.00 78.75 96 ILE A O 1
ATOM 786 N N . ILE A 1 97 ? 1.016 4.611 -22.415 1.00 81.25 97 ILE A N 1
ATOM 787 C CA . ILE A 1 97 ? 1.127 4.610 -20.951 1.00 81.25 97 ILE A CA 1
ATOM 788 C C . ILE A 1 97 ? 0.027 5.461 -20.301 1.00 81.25 97 ILE A C 1
ATOM 790 O O . ILE A 1 97 ? -0.548 5.060 -19.292 1.00 81.25 97 ILE A O 1
ATOM 794 N N . ASN A 1 98 ? -0.296 6.619 -20.884 1.00 84.25 98 ASN A N 1
ATOM 795 C CA . ASN A 1 98 ? -1.348 7.504 -20.370 1.00 84.25 98 ASN A CA 1
ATOM 796 C C . ASN A 1 98 ? -2.753 6.890 -20.466 1.00 84.25 98 ASN A C 1
ATOM 798 O O . ASN A 1 98 ? -3.625 7.233 -19.670 1.00 84.25 98 ASN A O 1
ATOM 802 N N . ASN A 1 99 ? -2.964 5.972 -21.410 1.00 86.12 99 ASN A N 1
ATOM 803 C CA . ASN A 1 99 ? -4.212 5.229 -21.564 1.00 86.12 99 ASN A CA 1
ATOM 804 C C . ASN A 1 99 ? -4.135 3.808 -20.980 1.00 86.12 99 ASN A C 1
ATOM 806 O O . ASN A 1 99 ? -5.105 3.054 -21.074 1.00 86.12 99 ASN A O 1
ATOM 810 N N . HIS A 1 100 ? -3.006 3.430 -20.376 1.00 89.19 100 HIS A N 1
ATOM 811 C CA . HIS A 1 100 ? -2.797 2.080 -19.877 1.00 89.19 100 HIS A CA 1
ATOM 812 C C . HIS A 1 100 ? -3.663 1.835 -18.619 1.00 89.19 100 HIS A C 1
ATOM 814 O O . HIS A 1 100 ? -3.664 2.667 -17.702 1.00 89.19 100 HIS A O 1
ATOM 820 N N . PRO A 1 101 ? -4.354 0.680 -18.502 1.00 92.69 101 PRO A N 1
ATOM 821 C CA . PRO A 1 101 ? -5.215 0.356 -17.355 1.00 92.69 101 PRO A CA 1
ATOM 822 C C . PRO A 1 101 ? -4.529 0.440 -15.983 1.00 92.69 101 PRO A C 1
ATO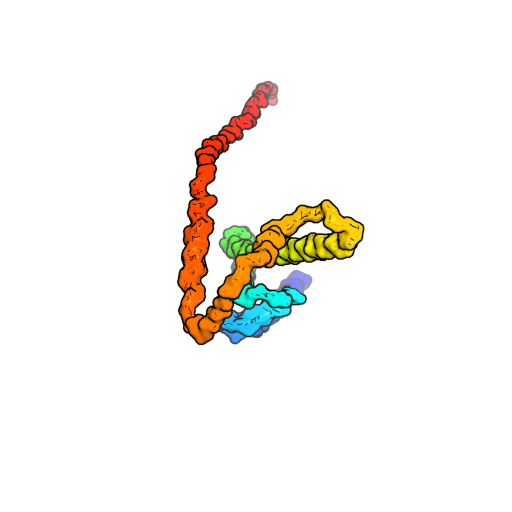M 824 O O . PRO A 1 101 ? -5.187 0.654 -14.968 1.00 92.69 101 PRO A O 1
ATOM 827 N N . ILE A 1 102 ? -3.198 0.340 -15.939 1.00 92.81 102 ILE A N 1
ATOM 828 C CA . ILE A 1 102 ? -2.406 0.474 -14.704 1.00 92.81 102 ILE A CA 1
ATOM 829 C C . ILE A 1 102 ? -2.659 1.794 -13.967 1.00 92.81 102 ILE A C 1
ATOM 831 O O . ILE A 1 102 ? -2.658 1.820 -12.739 1.00 92.81 102 ILE A O 1
ATOM 835 N N . LEU A 1 103 ? -2.925 2.890 -14.687 1.00 91.88 103 LEU A N 1
ATOM 836 C CA . LEU A 1 103 ? -3.232 4.174 -14.056 1.00 91.88 103 LEU A CA 1
ATOM 837 C C . LEU A 1 103 ? -4.563 4.120 -13.298 1.00 91.88 103 LEU A C 1
ATOM 839 O O . LEU A 1 103 ? -4.692 4.735 -12.240 1.00 91.88 103 LEU A O 1
ATOM 843 N N . GLN A 1 104 ? -5.530 3.347 -13.799 1.00 94.75 104 GLN A N 1
ATOM 844 C CA . GLN A 1 104 ? -6.797 3.111 -13.109 1.00 94.75 104 GLN A CA 1
ATOM 845 C C . GLN A 1 104 ? -6.577 2.276 -11.843 1.00 94.75 104 GLN A C 1
ATOM 847 O O . GLN A 1 104 ? -7.149 2.589 -10.800 1.00 94.75 104 GLN A O 1
ATOM 852 N N . GLU A 1 105 ? -5.698 1.271 -11.893 1.00 94.88 105 GLU A N 1
ATOM 853 C CA . GLU A 1 105 ? -5.340 0.480 -10.710 1.00 94.88 105 GLU A CA 1
ATOM 854 C C . GLU A 1 105 ? -4.604 1.320 -9.655 1.00 94.88 105 GLU A C 1
ATOM 856 O O . GLU A 1 105 ? -4.943 1.257 -8.474 1.00 94.88 105 GLU A O 1
ATOM 861 N N . LEU A 1 106 ? -3.689 2.208 -10.053 1.00 94.44 106 LEU A N 1
ATOM 862 C CA . LEU A 1 106 ? -3.057 3.156 -9.126 1.00 94.44 106 LEU A CA 1
ATOM 863 C C . LEU A 1 106 ? -4.085 4.101 -8.482 1.00 94.44 106 LEU A C 1
ATOM 865 O O . LEU A 1 106 ? -4.055 4.333 -7.269 1.00 94.44 106 LEU A O 1
ATOM 869 N N . GLN A 1 107 ? -5.045 4.614 -9.260 1.00 95.62 107 GLN A N 1
ATOM 870 C CA . GLN A 1 107 ? -6.154 5.415 -8.726 1.00 95.62 107 GLN A CA 1
ATOM 871 C C . GLN A 1 107 ? -7.033 4.613 -7.759 1.00 95.62 107 GLN A C 1
ATOM 873 O O . GLN A 1 107 ? -7.496 5.145 -6.746 1.00 95.62 107 GLN A O 1
ATOM 878 N N . ARG A 1 108 ? -7.244 3.327 -8.040 1.00 96.38 108 ARG A N 1
ATOM 879 C CA . ARG A 1 108 ? -8.009 2.416 -7.192 1.00 96.38 108 ARG A CA 1
ATOM 880 C C . ARG A 1 108 ? -7.300 2.155 -5.862 1.00 96.38 108 ARG A C 1
ATOM 882 O O . ARG A 1 108 ? -7.934 2.298 -4.817 1.00 96.38 108 ARG A O 1
ATOM 889 N N . VAL A 1 109 ? -5.997 1.870 -5.882 1.00 96.12 109 VAL A N 1
ATOM 890 C CA . VAL A 1 109 ? -5.173 1.722 -4.669 1.00 96.12 109 VAL A CA 1
ATOM 891 C C . VAL A 1 109 ? -5.202 3.007 -3.840 1.00 96.12 109 VAL A C 1
ATOM 893 O O . VAL A 1 109 ? -5.475 2.957 -2.639 1.00 96.12 109 VAL A O 1
ATOM 896 N N . LYS A 1 110 ? -5.050 4.173 -4.482 1.00 95.69 110 LYS A N 1
ATOM 897 C CA . LYS A 1 110 ? -5.185 5.480 -3.820 1.00 95.69 110 LYS A CA 1
ATOM 898 C C . LYS A 1 110 ? -6.559 5.658 -3.168 1.00 95.69 110 LYS A C 1
ATOM 900 O O . LYS A 1 110 ? -6.648 6.114 -2.031 1.00 95.69 110 LYS A O 1
ATOM 905 N N . SER A 1 111 ? -7.639 5.270 -3.849 1.00 96.19 111 SER A N 1
ATOM 906 C CA . SER A 1 111 ? -8.989 5.307 -3.273 1.00 96.19 111 SER A CA 1
ATOM 907 C C . SER A 1 111 ? -9.097 4.429 -2.024 1.00 96.19 111 SER A C 1
ATOM 909 O O . SER A 1 111 ? -9.692 4.854 -1.034 1.00 96.19 111 SER A O 1
ATOM 911 N N . TYR A 1 112 ? -8.508 3.231 -2.032 1.00 94.56 112 TYR A N 1
ATOM 912 C CA . TYR A 1 112 ? -8.514 2.346 -0.867 1.00 94.56 112 TYR A CA 1
ATOM 913 C C . TYR A 1 112 ? -7.699 2.893 0.306 1.00 94.56 112 TYR A C 1
ATOM 915 O O . TYR A 1 112 ? -8.153 2.785 1.445 1.00 94.56 112 TYR A O 1
ATOM 923 N N . MET A 1 113 ? -6.557 3.532 0.050 1.00 92.38 113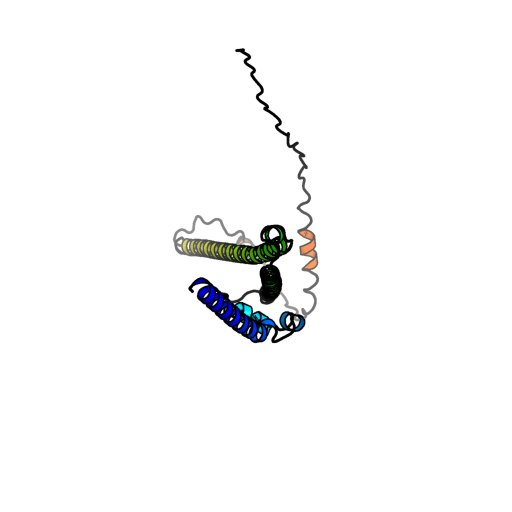 MET A N 1
ATOM 924 C CA . MET A 1 113 ? -5.783 4.218 1.090 1.00 92.38 113 MET A CA 1
ATOM 925 C C . MET A 1 113 ? -6.568 5.385 1.702 1.00 92.38 113 MET A C 1
ATOM 927 O O . MET A 1 113 ? -6.687 5.466 2.923 1.00 92.38 113 MET A O 1
ATOM 931 N N . ASN A 1 114 ? -7.216 6.212 0.876 1.00 93.00 114 ASN A N 1
ATOM 932 C CA . ASN A 1 114 ? -8.034 7.328 1.360 1.00 93.00 114 ASN A CA 1
ATOM 933 C C . ASN A 1 114 ? -9.201 6.858 2.243 1.00 93.00 114 ASN A C 1
ATOM 935 O O . ASN A 1 114 ? -9.479 7.465 3.273 1.00 93.00 114 ASN A O 1
ATOM 939 N N . ARG A 1 115 ? -9.855 5.740 1.895 1.00 92.56 115 ARG A N 1
ATOM 940 C CA . ARG A 1 115 ? -10.934 5.170 2.724 1.00 92.56 115 ARG A CA 1
ATOM 941 C C . ARG A 1 115 ? -10.453 4.800 4.128 1.00 92.56 115 ARG A C 1
ATOM 943 O O . ARG A 1 115 ? -11.208 4.970 5.080 1.00 92.56 115 ARG A O 1
ATOM 950 N N . ILE A 1 116 ? -9.220 4.305 4.269 1.00 89.06 116 ILE A N 1
ATOM 951 C CA . ILE A 1 116 ? -8.628 4.012 5.584 1.00 89.06 116 ILE A CA 1
ATOM 952 C C . ILE A 1 116 ? -8.464 5.303 6.386 1.00 89.06 116 ILE A C 1
ATOM 954 O O . ILE A 1 116 ? -8.832 5.344 7.559 1.00 89.06 116 ILE A O 1
ATOM 958 N N . GLU A 1 117 ? -7.938 6.359 5.769 1.00 87.56 117 GLU A N 1
ATOM 959 C CA . GLU A 1 117 ? -7.784 7.651 6.441 1.00 87.56 117 GLU A CA 1
ATOM 960 C C . GLU A 1 117 ? -9.123 8.252 6.865 1.00 87.56 117 GLU A C 1
ATOM 962 O O . GLU A 1 117 ? -9.234 8.801 7.960 1.00 87.56 117 GLU A O 1
ATOM 967 N N . ASP A 1 118 ? -10.147 8.140 6.022 1.00 87.38 118 ASP A N 1
ATOM 968 C CA . ASP A 1 118 ? -11.483 8.641 6.331 1.00 87.38 118 ASP A CA 1
ATOM 969 C C . ASP A 1 118 ? -12.089 7.899 7.526 1.00 87.38 118 ASP A C 1
ATOM 971 O O . ASP A 1 118 ? -12.642 8.534 8.426 1.00 87.38 118 ASP A O 1
ATOM 975 N N . ILE A 1 119 ? -11.915 6.574 7.598 1.00 84.94 119 ILE A N 1
ATOM 976 C CA . ILE A 1 119 ? -12.337 5.765 8.753 1.00 84.94 119 ILE A CA 1
ATOM 977 C C . ILE A 1 119 ? -11.627 6.234 10.029 1.00 84.94 119 ILE A C 1
ATOM 979 O O . ILE A 1 119 ? -12.287 6.447 11.047 1.00 84.94 119 ILE A O 1
ATOM 983 N N . LYS A 1 120 ? -10.310 6.469 9.972 1.00 81.88 120 LYS A N 1
ATOM 984 C CA . LYS A 1 120 ? -9.550 7.002 11.115 1.00 81.88 120 LYS A CA 1
ATOM 985 C C . LYS A 1 120 ? -10.065 8.374 11.553 1.00 81.88 120 LYS A C 1
ATOM 987 O O . LYS A 1 120 ? -10.317 8.594 12.735 1.00 81.88 120 LYS A O 1
ATOM 992 N N . LYS A 1 121 ? -10.287 9.292 10.606 1.00 82.00 121 LYS A N 1
ATOM 993 C CA . LYS A 1 121 ? -10.810 10.644 10.880 1.00 82.00 121 LYS A CA 1
ATOM 994 C C . LYS A 1 121 ? -12.204 10.598 11.511 1.00 82.00 121 LYS A C 1
ATOM 996 O O . LYS A 1 121 ? -12.499 11.408 12.389 1.00 82.00 121 LYS A O 1
ATOM 1001 N N . ILE A 1 122 ? -13.065 9.676 11.076 1.00 79.81 122 ILE A N 1
ATOM 1002 C CA . ILE A 1 122 ? -14.397 9.476 11.665 1.00 79.81 122 ILE A CA 1
ATOM 1003 C C . ILE A 1 122 ? -14.278 8.960 13.104 1.00 79.81 122 ILE A C 1
ATOM 1005 O O . ILE A 1 122 ? -14.961 9.500 13.972 1.00 79.81 122 ILE A O 1
ATOM 1009 N N . GLY A 1 123 ? -13.385 7.997 13.364 1.00 72.12 123 GLY A N 1
ATOM 1010 C CA . GLY A 1 123 ? -13.101 7.497 14.716 1.00 72.12 123 GLY A CA 1
ATOM 1011 C C . GLY A 1 123 ? -12.691 8.618 15.673 1.00 72.12 123 GLY A C 1
ATOM 1012 O O . GLY A 1 123 ? -13.368 8.862 16.667 1.00 72.12 123 GLY A O 1
ATOM 1013 N N . VAL A 1 124 ? -11.694 9.419 15.286 1.00 72.12 124 VAL A N 1
ATOM 1014 C CA . VAL A 1 124 ? -11.215 10.562 16.090 1.00 72.12 124 VAL A CA 1
ATOM 1015 C C . VAL A 1 124 ? -12.325 11.588 16.362 1.00 72.12 124 VAL A C 1
ATOM 1017 O O . VAL A 1 124 ? -12.426 12.145 17.456 1.00 72.12 124 VAL A O 1
ATOM 1020 N N . ARG A 1 125 ? -13.192 11.860 15.377 1.00 68.38 125 ARG A N 1
ATOM 1021 C CA . ARG A 1 125 ? -14.329 12.780 15.558 1.00 68.38 125 ARG A CA 1
ATOM 1022 C C . ARG A 1 125 ? -15.360 12.244 16.547 1.00 68.38 125 ARG A C 1
ATOM 1024 O O . ARG A 1 125 ? -15.960 13.050 17.257 1.00 68.38 125 ARG A O 1
ATOM 1031 N N . GLN A 1 126 ? -15.589 10.935 16.569 1.00 66.31 126 GLN A N 1
ATOM 1032 C CA . GLN A 1 126 ? -16.519 10.309 17.501 1.00 66.31 126 GLN A CA 1
ATOM 1033 C C . GLN A 1 126 ? -15.953 10.329 18.926 1.00 66.31 126 GLN A C 1
ATOM 1035 O O . GLN A 1 126 ? -16.628 10.822 19.828 1.00 66.31 126 GLN A O 1
ATOM 1040 N N . ASP A 1 127 ? -14.682 9.963 19.100 1.00 68.69 127 ASP A N 1
ATOM 1041 C CA . ASP A 1 127 ? -14.010 9.992 20.405 1.00 68.69 127 ASP A CA 1
ATOM 1042 C C . ASP A 1 127 ? -13.993 11.400 21.012 1.00 68.69 127 ASP A C 1
ATOM 1044 O O . ASP A 1 127 ? -14.212 11.587 22.210 1.00 68.69 127 ASP A O 1
ATOM 1048 N N . ASN A 1 128 ? -13.778 12.426 20.183 1.00 67.56 128 ASN A N 1
ATOM 1049 C CA . ASN A 1 128 ? -13.820 13.816 20.631 1.00 67.56 128 ASN A CA 1
ATOM 1050 C C . ASN A 1 128 ? -15.231 14.257 21.044 1.00 67.56 128 ASN A C 1
ATOM 1052 O O . ASN A 1 128 ? -15.373 14.986 22.025 1.00 67.56 128 ASN A O 1
ATOM 1056 N N . LYS A 1 129 ? -16.283 13.811 20.344 1.00 69.31 129 LYS A N 1
ATOM 1057 C CA . LYS A 1 129 ? -17.673 14.084 20.750 1.00 69.31 129 LYS A CA 1
ATOM 1058 C C . LYS A 1 129 ? -18.010 13.415 22.077 1.00 69.31 129 LYS A C 1
ATOM 1060 O O . LYS A 1 129 ? -18.618 14.052 22.932 1.00 69.31 129 LYS A O 1
ATOM 1065 N N . ASP A 1 130 ? -17.585 12.172 22.266 1.00 69.38 130 ASP A N 1
ATOM 1066 C CA . ASP A 1 130 ? -17.862 11.427 23.491 1.00 69.38 130 ASP A CA 1
ATOM 1067 C C . ASP A 1 130 ? -17.117 12.036 24.689 1.00 69.38 130 ASP A C 1
ATOM 1069 O O . ASP A 1 130 ? -17.711 12.221 25.753 1.00 69.38 130 ASP A O 1
ATOM 1073 N N . LYS A 1 131 ? -15.869 12.490 24.501 1.00 73.44 131 LYS A N 1
ATOM 1074 C CA . LYS A 1 131 ? -15.125 13.265 25.512 1.00 73.44 131 LYS A CA 1
ATOM 1075 C C . LYS A 1 131 ? -15.830 14.573 25.885 1.00 73.44 131 LYS A C 1
ATOM 1077 O O . LYS A 1 131 ? -15.982 14.855 27.073 1.00 73.44 131 LYS A O 1
ATOM 1082 N N . LEU A 1 132 ? -16.301 15.339 24.896 1.00 73.69 132 LEU A N 1
ATOM 1083 C CA . LEU A 1 132 ? -17.047 16.583 25.129 1.00 73.69 132 LEU A CA 1
ATOM 1084 C C . LEU A 1 132 ? -18.359 16.331 25.882 1.00 73.69 132 LEU A C 1
ATOM 1086 O O . LEU A 1 132 ? -18.695 17.083 26.796 1.00 73.69 132 LEU A O 1
ATOM 1090 N N . ASN A 1 133 ? -19.076 15.258 25.545 1.00 73.94 133 ASN A N 1
ATOM 1091 C CA . ASN A 1 133 ? -20.305 14.873 26.234 1.00 73.94 133 ASN A CA 1
ATOM 1092 C C . ASN A 1 133 ? -20.031 14.480 27.692 1.00 73.94 133 ASN A C 1
ATOM 1094 O O . ASN A 1 133 ? -20.718 14.965 28.586 1.00 73.94 133 ASN A O 1
ATOM 1098 N N . ILE A 1 134 ? -18.995 13.675 27.954 1.00 81.56 134 ILE A N 1
ATOM 1099 C CA . ILE A 1 134 ? -18.596 13.295 29.319 1.00 81.56 134 ILE A CA 1
ATOM 1100 C C . ILE A 1 134 ? -18.217 14.532 30.137 1.00 81.56 134 ILE A C 1
ATOM 1102 O O . ILE A 1 134 ? -18.613 14.652 31.297 1.00 81.56 134 ILE A O 1
ATOM 1106 N N . GLU A 1 135 ? -17.464 15.467 29.557 1.00 81.38 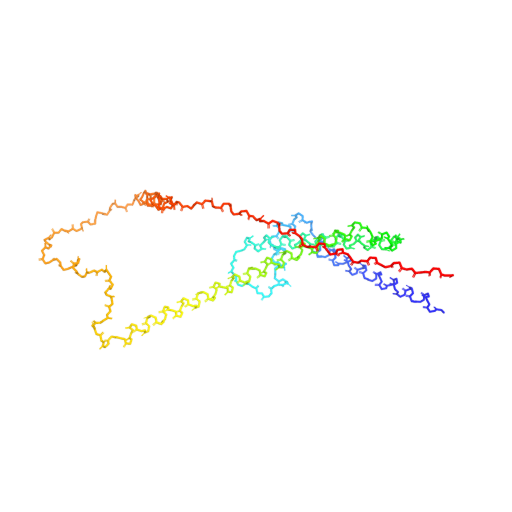135 GLU A N 1
ATOM 1107 C CA . GLU A 1 135 ? -17.087 16.703 30.240 1.00 81.38 135 GLU A CA 1
ATOM 1108 C C . GLU A 1 135 ? -18.308 17.590 30.529 1.00 81.38 135 GLU A C 1
ATOM 1110 O O . GLU A 1 135 ? -18.454 18.099 31.643 1.00 81.38 135 GLU A O 1
ATOM 1115 N N . ALA A 1 136 ? -19.228 17.721 29.571 1.00 82.62 136 ALA A N 1
ATOM 1116 C CA . ALA A 1 136 ? -20.479 18.447 29.757 1.00 82.62 136 ALA A CA 1
ATOM 1117 C C . ALA A 1 136 ? -21.342 17.818 30.864 1.00 82.62 136 ALA A C 1
ATOM 1119 O O . ALA A 1 136 ? -21.818 18.527 31.753 1.00 82.62 136 ALA A O 1
ATOM 1120 N N . THR A 1 137 ? -21.484 16.490 30.880 1.00 81.94 137 THR A N 1
ATOM 1121 C CA . THR A 1 137 ? -22.200 15.768 31.939 1.00 81.94 137 THR A CA 1
ATOM 1122 C C . THR A 1 137 ? -21.531 15.959 33.299 1.00 81.94 137 THR A C 1
ATOM 1124 O O . THR A 1 137 ? -22.221 16.258 34.273 1.00 81.94 137 THR A O 1
ATOM 1127 N N . LYS A 1 138 ? -20.195 15.875 33.382 1.00 86.88 138 LYS A N 1
ATOM 1128 C CA . LYS A 1 138 ? -19.452 16.159 34.622 1.00 86.88 138 LYS A CA 1
ATOM 1129 C C . LYS A 1 138 ? -19.733 17.570 35.134 1.00 86.88 138 LYS A C 1
ATOM 1131 O O . LYS A 1 138 ? -19.991 17.736 36.324 1.00 86.88 138 LYS A O 1
ATOM 1136 N N . ARG A 1 139 ? -19.735 18.580 34.256 1.00 83.38 139 ARG A N 1
ATOM 1137 C CA . ARG A 1 139 ? -20.056 19.970 34.631 1.00 83.38 139 ARG A CA 1
ATOM 1138 C C . ARG A 1 139 ? -21.473 20.097 35.190 1.00 83.38 139 ARG A C 1
ATOM 1140 O O . ARG A 1 139 ? -21.646 20.725 36.231 1.00 83.38 139 ARG A O 1
ATOM 1147 N N . ILE A 1 140 ? -22.460 19.466 34.553 1.00 85.69 140 ILE A N 1
ATOM 1148 C CA . ILE A 1 140 ? -23.857 19.478 35.017 1.00 85.69 140 ILE A CA 1
ATOM 1149 C C . ILE A 1 140 ? -23.976 18.820 36.399 1.00 85.69 140 ILE A C 1
ATOM 1151 O O . ILE A 1 140 ? -24.572 19.404 37.303 1.00 85.69 140 ILE A O 1
ATOM 1155 N N . ILE A 1 141 ? -23.362 17.647 36.591 1.00 84.69 141 ILE A N 1
ATOM 1156 C CA . ILE A 1 141 ? -23.363 16.934 37.879 1.00 84.69 141 ILE A CA 1
ATOM 1157 C C . ILE A 1 141 ? -22.712 17.793 38.972 1.00 84.69 141 ILE A C 1
ATOM 1159 O O . ILE A 1 141 ? -23.285 17.965 40.048 1.00 84.69 141 ILE A O 1
ATOM 1163 N N . HIS A 1 142 ? -21.546 18.389 38.699 1.00 85.19 142 HIS A N 1
ATOM 1164 C CA . HIS A 1 142 ? -20.875 19.272 39.654 1.00 85.19 142 HIS A CA 1
ATOM 1165 C C . HIS A 1 142 ? -21.713 20.507 40.000 1.00 85.19 142 HIS A C 1
ATOM 1167 O O . HIS A 1 142 ? -21.786 20.874 41.172 1.00 85.19 142 HIS A O 1
ATOM 1173 N N . GLN A 1 143 ? -22.379 21.124 39.023 1.00 84.56 143 GLN A N 1
ATOM 1174 C CA . GLN A 1 143 ? -23.241 22.282 39.255 1.00 84.56 143 GLN A CA 1
ATOM 1175 C C . GLN A 1 143 ? -24.460 21.923 40.120 1.00 84.56 143 GLN A C 1
ATOM 1177 O O . GLN A 1 143 ? -24.796 22.665 41.042 1.00 84.56 143 GLN A O 1
ATOM 1182 N N . GLN A 1 144 ? -25.096 20.773 39.875 1.00 79.81 144 GLN A N 1
ATOM 1183 C CA . GLN A 1 144 ? -26.227 20.298 40.681 1.00 79.81 144 GLN A CA 1
ATOM 1184 C C . GLN A 1 144 ? -25.812 19.972 42.124 1.00 79.81 144 GLN A C 1
ATOM 1186 O O . GLN A 1 144 ? -26.490 20.382 43.066 1.00 79.81 144 GLN A O 1
ATOM 1191 N N . LEU A 1 145 ? -24.668 19.309 42.316 1.00 80.25 145 LEU A N 1
ATOM 1192 C CA . LEU A 1 145 ? -24.138 18.997 43.648 1.00 80.25 145 LEU A CA 1
ATOM 1193 C C . LEU A 1 145 ? -23.734 20.260 44.429 1.00 80.25 145 LEU A C 1
ATOM 1195 O O . LEU A 1 145 ? -24.025 20.372 45.619 1.00 80.25 145 LEU A O 1
ATOM 1199 N N . GLN A 1 146 ? -23.103 21.239 43.773 1.00 77.69 146 GLN A N 1
ATOM 1200 C CA . GLN A 1 146 ? -22.693 22.492 44.418 1.00 77.69 146 GLN A CA 1
ATOM 1201 C C . GLN A 1 146 ? -23.883 23.397 44.768 1.00 77.69 146 GLN A C 1
ATOM 1203 O O . GLN A 1 146 ? -23.879 24.026 45.828 1.00 77.69 146 GLN A O 1
ATOM 1208 N N . ASN A 1 147 ? -24.920 23.439 43.925 1.00 63.84 147 ASN A N 1
ATOM 1209 C CA . ASN A 1 147 ? -26.131 24.217 44.197 1.00 63.84 147 ASN A CA 1
ATOM 1210 C C . ASN A 1 147 ? -26.956 23.628 45.353 1.00 63.84 147 ASN A C 1
ATOM 1212 O O . ASN A 1 147 ? -27.513 24.386 46.145 1.00 63.84 147 ASN A O 1
ATOM 1216 N N . ASN A 1 148 ? -26.966 22.301 45.513 1.00 58.00 148 ASN A N 1
ATOM 1217 C CA . ASN A 1 148 ? -27.593 21.653 46.669 1.00 58.00 148 ASN A CA 1
ATOM 1218 C C . ASN A 1 148 ? -26.840 21.932 47.982 1.00 58.00 148 ASN A C 1
ATOM 1220 O O . ASN A 1 148 ? -27.459 21.992 49.038 1.00 58.00 148 ASN A O 1
ATOM 1224 N N . SER A 1 149 ? -25.525 22.165 47.929 1.00 55.44 149 SER A N 1
ATOM 1225 C CA . SER A 1 149 ? -24.723 22.487 49.118 1.00 55.44 149 SER A CA 1
ATOM 1226 C C . SER A 1 149 ? -24.904 23.942 49.590 1.00 55.44 149 SER A C 1
ATOM 1228 O O . SER A 1 149 ? -24.899 24.214 50.788 1.00 55.44 149 SER A O 1
ATOM 1230 N N . LYS A 1 150 ? -25.141 24.891 48.669 1.00 54.88 150 LYS A N 1
ATOM 1231 C CA . LYS A 1 150 ? -25.337 26.319 49.002 1.00 54.88 150 LYS A CA 1
ATOM 1232 C C . LYS A 1 150 ? -26.769 26.695 49.410 1.00 54.88 150 LYS A C 1
ATOM 1234 O O . LYS A 1 150 ? -26.950 27.727 50.049 1.00 54.88 150 LYS A O 1
ATOM 1239 N N . ASN A 1 151 ? -27.769 25.869 49.094 1.00 48.97 151 ASN A N 1
ATOM 1240 C CA . ASN A 1 151 ? -29.180 26.136 49.413 1.00 48.97 151 ASN A CA 1
ATOM 1241 C C . ASN A 1 151 ? -29.689 25.477 50.710 1.00 48.97 151 ASN A C 1
ATOM 1243 O O . ASN A 1 151 ? -30.864 25.626 51.041 1.00 48.97 151 ASN A O 1
ATOM 1247 N N . ASN A 1 152 ? -28.818 24.859 51.513 1.00 47.41 152 ASN A N 1
ATOM 1248 C CA . ASN A 1 152 ? -29.172 24.326 52.839 1.00 47.41 152 ASN A CA 1
ATOM 1249 C C . ASN A 1 152 ? -29.475 25.397 53.913 1.00 47.41 152 ASN A C 1
ATOM 1251 O O . ASN A 1 152 ? -29.606 25.060 55.083 1.00 47.41 152 ASN A O 1
ATOM 1255 N N . ASN A 1 153 ? -29.655 26.665 53.524 1.00 48.12 153 ASN A N 1
ATOM 1256 C CA . ASN A 1 153 ? -30.163 27.724 54.402 1.00 48.12 153 ASN A CA 1
ATOM 1257 C C . ASN A 1 153 ? -31.610 28.154 54.083 1.00 48.12 153 ASN A C 1
ATOM 1259 O O . ASN A 1 153 ? -32.107 29.074 54.722 1.00 48.12 153 ASN A O 1
ATOM 1263 N N . ASN A 1 154 ? -32.313 27.519 53.131 1.00 49.31 154 ASN A N 1
ATOM 1264 C CA . ASN A 1 154 ? -33.737 27.792 52.886 1.00 49.31 154 ASN A CA 1
ATOM 1265 C C . ASN A 1 154 ? -34.523 26.502 52.591 1.00 49.31 154 ASN A C 1
ATOM 1267 O O . ASN A 1 154 ? -34.679 26.074 51.451 1.00 49.31 154 ASN A O 1
ATOM 1271 N N . VAL A 1 155 ? -35.051 25.911 53.663 1.00 49.97 155 VAL A N 1
ATOM 1272 C CA . VAL A 1 155 ? -35.716 24.595 53.750 1.00 49.97 155 VAL A CA 1
ATOM 1273 C C . VAL A 1 155 ? -37.093 24.518 53.053 1.00 49.97 155 VAL A C 1
ATOM 1275 O O . VAL A 1 155 ? -37.745 23.484 53.110 1.00 49.97 155 VAL A O 1
ATOM 1278 N N . ASN A 1 156 ? -37.558 25.547 52.337 1.00 52.53 156 ASN A N 1
ATOM 1279 C CA . ASN A 1 156 ? -38.985 25.626 51.981 1.00 52.53 156 ASN A CA 1
ATOM 1280 C C . ASN A 1 156 ? -39.358 25.482 50.495 1.00 52.53 156 ASN A C 1
ATOM 1282 O O . ASN A 1 156 ? -40.548 25.489 50.217 1.00 52.53 156 ASN A O 1
ATOM 1286 N N . ASN A 1 157 ? -38.428 25.328 49.542 1.00 51.47 157 ASN A N 1
ATOM 1287 C CA . ASN A 1 157 ? -38.788 25.285 48.107 1.00 51.47 157 ASN A CA 1
ATOM 1288 C C . ASN A 1 157 ? -37.929 24.322 47.259 1.00 51.47 157 ASN A C 1
ATOM 1290 O O . ASN A 1 157 ? -37.441 24.690 46.190 1.00 51.47 157 ASN A O 1
ATOM 1294 N N . LEU A 1 158 ? -37.752 23.073 47.701 1.00 50.81 158 LEU A N 1
ATOM 1295 C CA . LEU A 1 158 ? -37.327 21.993 46.799 1.00 50.81 158 LEU A CA 1
ATOM 1296 C C . LEU A 1 158 ? -38.561 21.211 46.310 1.00 50.81 158 LEU A C 1
ATOM 1298 O O . LEU A 1 158 ? -39.397 20.847 47.140 1.00 50.81 158 LEU A O 1
ATOM 1302 N N . PRO A 1 159 ? -38.683 20.883 45.007 1.00 52.34 159 PRO A N 1
ATOM 1303 C CA . PRO A 1 159 ? -39.585 19.824 44.579 1.00 52.34 159 PRO A CA 1
ATOM 1304 C C . PRO A 1 159 ? -39.110 18.521 45.229 1.00 52.34 159 PRO A C 1
ATOM 1306 O O . PRO A 1 159 ? -38.013 18.034 44.961 1.00 52.34 159 PRO A O 1
ATOM 1309 N N . SER A 1 160 ? -39.929 18.013 46.146 1.00 51.69 160 SER A N 1
ATOM 1310 C CA . SER A 1 160 ? -39.707 16.767 46.871 1.00 51.69 160 SER A CA 1
ATOM 1311 C C . SER A 1 160 ? -39.333 15.649 45.894 1.00 51.69 160 SER A C 1
ATOM 1313 O O . SER A 1 160 ? -40.061 15.367 44.940 1.00 51.69 160 SER A O 1
ATOM 1315 N N . THR A 1 161 ? -38.190 15.007 46.134 1.00 54.28 161 THR A N 1
ATOM 1316 C CA . THR A 1 161 ? -37.910 13.668 45.619 1.00 54.28 161 THR A CA 1
ATOM 1317 C C . THR A 1 161 ? -39.128 12.792 45.906 1.00 54.28 161 THR A C 1
ATOM 1319 O O . THR A 1 161 ? -39.587 12.713 47.043 1.00 54.28 161 THR A O 1
ATOM 1322 N N . ALA A 1 162 ? -39.671 12.168 44.860 1.00 53.81 162 ALA A N 1
ATOM 1323 C CA . ALA A 1 162 ? -40.946 11.448 44.850 1.00 53.81 162 ALA A CA 1
ATOM 1324 C C . ALA A 1 162 ? -40.928 10.111 45.621 1.00 53.81 162 ALA A C 1
ATOM 1326 O O . ALA A 1 162 ? -41.510 9.123 45.183 1.00 53.81 162 ALA A O 1
ATOM 1327 N N . VAL A 1 163 ? -40.262 10.059 46.771 1.00 52.41 163 VAL A N 1
ATOM 1328 C CA . VAL A 1 163 ? -40.381 8.956 47.722 1.00 52.41 163 VAL A CA 1
ATOM 1329 C C . VAL A 1 163 ? -40.894 9.569 49.014 1.00 52.41 163 VAL A C 1
ATOM 1331 O O . VAL A 1 163 ? -40.135 10.030 49.862 1.00 52.41 163 VAL A O 1
ATOM 1334 N N . SER A 1 164 ? -42.220 9.674 49.111 1.00 49.25 164 SER A N 1
ATOM 1335 C CA . SER A 1 164 ? -42.864 10.291 50.264 1.00 49.25 164 SER A CA 1
ATOM 1336 C C . SER A 1 164 ? -42.509 9.513 51.532 1.00 49.25 164 SER A C 1
ATOM 1338 O O . SER A 1 164 ? -42.700 8.295 51.592 1.00 49.25 164 SER A O 1
ATOM 1340 N N . SER A 1 165 ? -42.080 10.228 52.568 1.00 54.78 165 SER A N 1
ATOM 1341 C CA . SER A 1 165 ? -41.841 9.724 53.928 1.00 54.78 165 SER A CA 1
ATOM 1342 C C . SER A 1 165 ? -43.041 8.994 54.552 1.00 54.78 165 SER A C 1
ATOM 1344 O O . SER A 1 165 ? -42.869 8.257 55.519 1.00 54.78 165 SER A O 1
ATOM 1346 N N . LYS A 1 166 ? -44.237 9.102 53.955 1.00 54.06 166 LYS A N 1
ATOM 1347 C CA . LYS A 1 166 ? -45.424 8.318 54.330 1.00 54.06 166 LYS A CA 1
ATOM 1348 C C . LYS A 1 166 ? -45.254 6.804 54.161 1.00 54.06 166 LYS A C 1
ATOM 1350 O O . LYS A 1 166 ? -46.030 6.065 54.751 1.00 54.06 166 LYS A O 1
ATOM 1355 N N . HIS A 1 167 ? -44.266 6.331 53.397 1.00 51.16 167 HIS A N 1
ATOM 1356 C CA . HIS A 1 167 ? -43.990 4.892 53.287 1.00 51.16 167 HIS A CA 1
ATOM 1357 C C . HIS A 1 167 ? -43.160 4.313 54.444 1.00 51.16 167 HIS A C 1
ATOM 1359 O O . HIS A 1 167 ? -43.087 3.093 54.561 1.00 51.16 167 HIS A O 1
ATOM 1365 N N . PHE A 1 168 ? -42.569 5.154 55.301 1.00 55.59 168 PHE A N 1
ATOM 1366 C CA . PHE A 1 168 ? -41.714 4.705 56.409 1.00 55.59 168 PHE A CA 1
ATOM 1367 C C . PHE A 1 168 ? -42.256 5.060 57.796 1.00 55.59 168 PHE A C 1
ATOM 1369 O O . PHE A 1 168 ? -41.844 4.456 58.781 1.00 55.59 168 PHE A O 1
ATOM 1376 N N . SER A 1 169 ? -43.215 5.981 57.898 1.00 51.91 169 SER A N 1
ATOM 1377 C CA . SER A 1 169 ? -43.910 6.280 59.151 1.00 51.91 169 SER A CA 1
ATOM 1378 C C . SER A 1 169 ? -45.224 5.499 59.233 1.00 51.91 169 SER A C 1
ATOM 1380 O O . SER A 1 169 ? -46.299 6.061 59.023 1.00 51.91 169 SER A O 1
ATOM 1382 N N . ASN A 1 170 ? -45.146 4.193 59.496 1.00 45.72 170 ASN A N 1
ATOM 1383 C CA . ASN A 1 170 ? -46.316 3.408 59.882 1.00 45.72 170 ASN A CA 1
ATOM 1384 C C . ASN A 1 170 ? -46.200 3.069 61.373 1.00 45.72 170 ASN A C 1
ATOM 1386 O O . ASN A 1 170 ? -45.593 2.068 61.746 1.00 45.72 170 ASN A O 1
ATOM 1390 N N . GLU A 1 171 ? -46.791 3.918 62.219 1.00 53.31 171 GLU A N 1
ATOM 1391 C CA . GLU A 1 171 ? -46.908 3.746 63.680 1.00 53.31 171 GLU A CA 1
ATOM 1392 C C . GLU A 1 171 ? -47.740 2.513 64.095 1.00 53.31 171 GLU A C 1
ATOM 1394 O O . GLU A 1 171 ? -47.961 2.298 65.277 1.00 53.31 171 GLU A O 1
ATOM 1399 N N . ASN A 1 172 ? -48.158 1.653 63.158 1.00 51.72 172 ASN A N 1
ATOM 1400 C CA . ASN A 1 172 ? -48.891 0.413 63.434 1.00 51.72 172 ASN A CA 1
ATOM 1401 C C . ASN A 1 172 ? -48.377 -0.788 62.615 1.00 51.72 172 ASN A C 1
ATOM 1403 O O . ASN A 1 172 ? -49.157 -1.544 62.039 1.00 51.72 172 ASN A O 1
ATOM 1407 N N . SER A 1 173 ? -47.058 -0.993 62.551 1.00 48.16 173 SER A N 1
ATOM 1408 C CA . SER A 1 173 ? -46.478 -2.243 62.036 1.00 48.16 173 SER A CA 1
ATOM 1409 C C . SER A 1 173 ? -46.056 -3.152 63.189 1.00 48.16 173 SER A C 1
ATOM 1411 O O . SER A 1 173 ? -44.882 -3.242 63.544 1.00 48.16 173 SER A O 1
ATOM 1413 N N . SER A 1 174 ? -47.027 -3.863 63.757 1.00 47.19 174 SER A N 1
ATOM 1414 C CA . SER A 1 174 ? -46.776 -5.058 64.559 1.00 47.19 174 SER A CA 1
ATOM 1415 C C . SER A 1 174 ? -45.845 -6.018 63.808 1.00 47.19 174 SER A C 1
ATOM 1417 O O . SER A 1 174 ? -46.165 -6.428 62.691 1.00 47.19 174 SER A O 1
ATOM 1419 N N . ASN A 1 175 ? -44.721 -6.365 64.440 1.00 52.22 175 ASN A N 1
ATOM 1420 C CA . ASN A 1 175 ? -43.880 -7.542 64.206 1.00 52.22 175 ASN A CA 1
ATOM 1421 C C . ASN A 1 175 ? -44.314 -8.458 63.046 1.00 52.22 175 ASN A C 1
ATOM 1423 O O . ASN A 1 175 ? -45.056 -9.423 63.236 1.00 52.22 175 ASN A O 1
ATOM 1427 N N . LYS A 1 176 ? -43.743 -8.243 61.860 1.00 52.06 176 LYS A N 1
ATOM 1428 C CA . LYS A 1 176 ? -43.424 -9.350 60.957 1.00 52.06 176 LYS A CA 1
ATOM 1429 C C . LYS A 1 176 ? -41.923 -9.347 60.743 1.00 52.06 176 LYS A C 1
ATOM 1431 O O . LYS A 1 176 ? -41.392 -8.562 59.967 1.00 52.06 176 LYS A O 1
ATOM 1436 N N . HIS A 1 177 ? -41.255 -10.221 61.489 1.00 53.97 177 HIS A N 1
ATOM 1437 C CA . HIS A 1 177 ? -39.886 -10.622 61.217 1.00 53.97 177 HIS A CA 1
ATOM 1438 C C . HIS A 1 177 ? -39.767 -11.002 59.735 1.00 53.97 177 HIS A C 1
ATOM 1440 O O . HIS A 1 177 ? -40.450 -11.921 59.280 1.00 53.97 177 HIS A O 1
ATOM 1446 N N . ILE A 1 178 ? -38.900 -10.314 58.992 1.00 57.56 178 ILE A N 1
ATOM 1447 C CA . ILE A 1 178 ? -38.350 -10.853 57.749 1.00 57.56 178 ILE A CA 1
ATOM 1448 C C . ILE A 1 178 ? -37.384 -11.949 58.201 1.00 57.56 178 ILE A C 1
ATOM 1450 O O . ILE A 1 178 ? -36.267 -11.668 58.631 1.00 57.56 178 ILE A O 1
ATOM 1454 N N . LYS A 1 179 ? -37.858 -13.199 58.209 1.00 51.03 179 LYS A N 1
ATOM 1455 C CA . LYS A 1 179 ? -36.968 -14.358 58.242 1.00 51.03 179 LYS A CA 1
ATOM 1456 C C . LYS A 1 179 ? -36.238 -14.370 56.904 1.00 51.03 179 LYS A C 1
ATOM 1458 O O . LYS A 1 179 ? -36.860 -14.597 55.872 1.00 51.03 179 LYS A O 1
ATOM 1463 N N . PHE A 1 180 ? -34.946 -14.074 56.935 1.00 48.16 180 PHE A N 1
ATOM 1464 C CA . PHE A 1 180 ? -34.051 -14.465 55.859 1.00 48.16 180 PHE A CA 1
ATOM 1465 C C . PHE A 1 180 ? -33.901 -15.983 55.957 1.00 48.16 180 PHE A C 1
ATOM 1467 O O . PHE A 1 180 ? -33.244 -16.479 56.870 1.00 48.16 180 PHE A O 1
ATOM 1474 N N . ASP A 1 181 ? -34.588 -16.715 55.083 1.00 46.97 181 ASP A N 1
ATOM 1475 C CA . ASP A 1 181 ? -34.285 -18.125 54.865 1.00 46.97 181 ASP A CA 1
ATOM 1476 C C . ASP A 1 181 ? -32.964 -18.190 54.084 1.00 46.97 181 ASP A C 1
ATOM 1478 O O . ASP A 1 181 ? -32.874 -17.716 52.953 1.00 46.97 181 ASP A O 1
ATOM 1482 N N . GLU A 1 182 ? -31.924 -18.770 54.687 1.00 52.78 182 GLU A N 1
ATOM 1483 C CA . GLU A 1 182 ? -30.601 -19.000 54.079 1.00 52.78 182 GLU A CA 1
ATOM 1484 C C . GLU A 1 182 ? -30.622 -20.120 53.017 1.00 52.78 182 GLU A C 1
ATOM 1486 O O . GLU A 1 182 ? -29.741 -20.971 52.975 1.00 52.78 182 GLU A O 1
ATOM 1491 N N . ASN A 1 183 ? -31.633 -20.151 52.146 1.00 54.19 183 ASN A N 1
ATOM 1492 C CA . ASN A 1 183 ? -31.738 -21.128 51.060 1.00 54.19 183 ASN A CA 1
ATOM 1493 C C . ASN A 1 183 ? -32.123 -20.464 49.730 1.00 54.19 183 ASN A C 1
ATOM 1495 O O . ASN A 1 183 ? -32.998 -20.940 49.010 1.00 54.19 183 ASN A O 1
ATOM 1499 N N . GLU A 1 184 ? -31.443 -19.374 49.373 1.00 46.59 184 GLU A N 1
ATOM 1500 C CA . GLU A 1 184 ? -31.503 -18.796 48.028 1.00 46.59 184 GLU A CA 1
ATOM 1501 C C . GLU A 1 184 ? -30.140 -18.866 47.346 1.00 46.59 184 GLU A C 1
ATOM 1503 O O . GLU A 1 184 ? -29.305 -17.971 47.412 1.00 46.59 184 GLU A O 1
ATOM 1508 N N . GLY A 1 185 ? -29.937 -19.960 46.626 1.00 50.44 185 GLY A N 1
ATOM 1509 C CA . GLY A 1 185 ? -28.917 -20.042 45.601 1.00 50.44 185 GLY A CA 1
ATOM 1510 C C . GLY A 1 185 ? -29.421 -20.945 44.498 1.00 50.44 185 GLY A C 1
ATOM 1511 O O . GLY A 1 185 ? -29.034 -22.105 44.504 1.00 50.44 185 GLY A O 1
ATOM 1512 N N . GLN A 1 186 ? -30.310 -20.442 43.619 1.00 51.28 186 GLN A N 1
ATOM 1513 C CA . GLN A 1 186 ? -30.419 -20.892 42.211 1.00 51.28 186 GLN A CA 1
ATOM 1514 C C . GLN A 1 186 ? -31.529 -20.279 41.323 1.00 51.28 186 GLN A C 1
ATOM 1516 O O . GLN A 1 186 ? -31.592 -20.658 40.159 1.00 51.28 186 GLN A O 1
ATOM 1521 N N . ASN A 1 187 ? -32.359 -19.315 41.751 1.00 48.69 187 ASN A N 1
ATOM 1522 C CA . ASN A 1 187 ? -33.513 -18.881 40.928 1.00 48.69 187 ASN A CA 1
ATOM 1523 C C . ASN A 1 187 ? -33.555 -17.399 40.495 1.00 48.69 187 ASN A C 1
ATOM 1525 O O . ASN A 1 187 ? -34.622 -16.876 40.187 1.00 48.69 187 ASN A O 1
ATOM 1529 N N . GLU A 1 188 ? -32.413 -16.717 40.361 1.00 50.44 188 GLU A N 1
ATOM 1530 C CA . GLU A 1 188 ? -32.385 -15.339 39.823 1.00 50.44 188 GLU A CA 1
ATOM 1531 C C . GLU A 1 188 ? -32.395 -15.250 38.281 1.00 50.44 188 GLU A C 1
ATOM 1533 O O . GLU A 1 188 ? -32.584 -14.174 37.716 1.00 50.44 188 GLU A O 1
ATOM 1538 N N . SER A 1 189 ? -32.256 -16.361 37.549 1.00 53.59 189 SER A N 1
ATOM 1539 C CA . SER A 1 189 ? -32.149 -16.314 36.077 1.00 53.59 189 SER A CA 1
ATOM 1540 C C . SER A 1 189 ? -33.481 -16.306 35.311 1.00 53.59 189 SER A C 1
ATOM 1542 O O . SER A 1 189 ? -33.464 -16.164 34.089 1.00 53.59 189 SER A O 1
ATOM 1544 N N . GLN A 1 190 ? -34.638 -16.418 35.974 1.00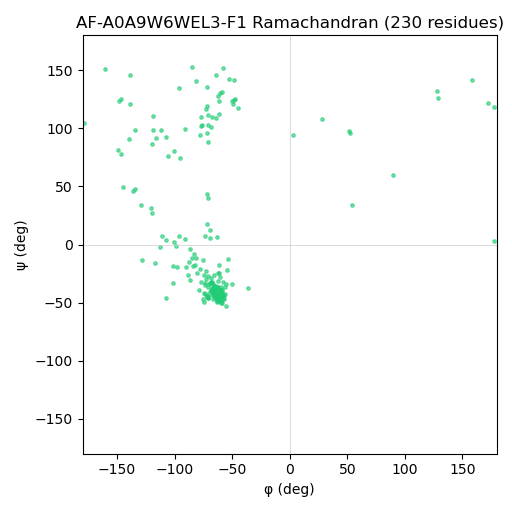 50.28 190 GLN A N 1
ATOM 1545 C CA . GLN A 1 190 ? -35.935 -16.478 35.273 1.00 50.28 190 GLN A CA 1
ATOM 1546 C C . GLN A 1 190 ? -36.727 -15.158 35.271 1.00 50.28 190 GLN A C 1
ATOM 1548 O O . GLN A 1 190 ? -37.542 -14.954 34.374 1.00 50.28 190 GLN A O 1
AT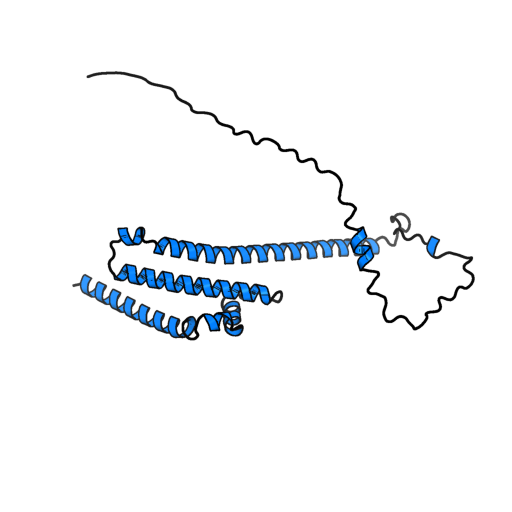OM 1553 N N . ASN A 1 191 ? -36.434 -14.204 36.163 1.00 50.88 191 ASN A N 1
ATOM 1554 C CA . ASN A 1 191 ? -37.201 -12.948 36.247 1.00 50.88 191 ASN A CA 1
ATOM 1555 C C . ASN A 1 191 ? -36.706 -11.816 35.319 1.00 50.88 191 ASN A C 1
ATOM 1557 O O . ASN A 1 191 ? -37.437 -10.866 35.044 1.00 50.88 191 ASN A O 1
ATOM 1561 N N . ILE A 1 192 ? -35.495 -11.916 34.757 1.00 54.00 192 ILE A N 1
ATOM 1562 C CA . ILE A 1 192 ? -34.947 -10.886 33.845 1.00 54.00 192 ILE A CA 1
ATOM 1563 C C . ILE A 1 192 ? -35.509 -11.043 32.409 1.00 54.00 192 ILE A C 1
ATOM 1565 O O . ILE A 1 192 ? -35.625 -10.071 31.653 1.00 54.00 192 ILE A O 1
ATOM 1569 N N . ALA A 1 193 ? -35.942 -12.254 32.036 1.00 54.84 193 ALA A N 1
ATOM 1570 C CA . ALA A 1 193 ? -36.484 -12.566 30.709 1.00 54.84 193 ALA A CA 1
ATOM 1571 C C . ALA A 1 193 ? -37.948 -12.113 30.500 1.00 54.84 193 ALA A C 1
ATOM 1573 O O . ALA A 1 193 ? -38.383 -11.937 29.358 1.00 54.84 193 ALA A O 1
ATOM 1574 N N . GLU A 1 194 ? -38.718 -11.890 31.570 1.00 51.62 194 GLU A N 1
ATOM 1575 C CA . GLU A 1 194 ? -40.104 -11.401 31.468 1.00 51.62 194 GLU A CA 1
ATOM 1576 C C . GLU A 1 194 ? -40.199 -9.870 31.405 1.00 51.62 194 GLU A C 1
ATOM 1578 O O . GLU A 1 194 ? -41.056 -9.330 30.699 1.00 51.62 194 GLU A O 1
ATOM 1583 N N . ILE A 1 195 ? -39.267 -9.150 32.038 1.00 52.69 195 ILE A N 1
ATOM 1584 C CA . ILE A 1 195 ? -39.219 -7.678 31.993 1.00 52.69 195 ILE A CA 1
ATOM 1585 C C . ILE A 1 195 ? -38.804 -7.186 30.592 1.00 52.69 195 ILE A C 1
ATOM 1587 O O . ILE A 1 195 ? -39.342 -6.201 30.083 1.00 52.69 195 ILE A O 1
ATOM 1591 N N . SER A 1 196 ? -37.936 -7.928 29.901 1.00 55.69 196 SER A N 1
ATOM 1592 C CA . SER A 1 196 ? -37.465 -7.609 28.544 1.00 55.69 196 SER A CA 1
ATOM 1593 C C . SER A 1 196 ? -38.523 -7.827 27.445 1.00 55.69 196 SER A C 1
ATOM 1595 O O . SER A 1 196 ? -38.483 -7.151 26.417 1.00 55.69 196 SER A O 1
ATOM 1597 N N . LYS A 1 197 ? -39.541 -8.671 27.671 1.00 54.25 197 LYS A N 1
ATOM 1598 C CA . LYS A 1 197 ? -40.674 -8.852 26.735 1.00 54.25 197 LYS A CA 1
ATOM 1599 C C . LYS A 1 197 ? -41.770 -7.790 26.877 1.00 54.25 197 LYS A C 1
ATOM 1601 O O . LYS A 1 197 ? -42.569 -7.615 25.956 1.00 54.25 197 LYS A O 1
ATOM 1606 N N . LYS A 1 198 ? -41.814 -7.058 27.995 1.00 51.00 198 LYS A N 1
ATOM 1607 C CA . LYS A 1 198 ? -42.859 -6.053 28.266 1.00 51.00 198 LYS A CA 1
ATOM 1608 C C . LYS A 1 198 ? -42.503 -4.644 27.770 1.00 51.00 198 LYS A C 1
ATOM 1610 O O . LYS A 1 198 ? -43.415 -3.863 27.518 1.00 51.00 198 LYS A O 1
ATOM 1615 N N . LEU A 1 199 ? -41.220 -4.348 27.528 1.00 46.81 199 LEU A N 1
ATOM 1616 C CA . LEU A 1 199 ? -40.769 -3.075 26.936 1.00 46.81 199 LEU A CA 1
ATOM 1617 C C . LEU A 1 199 ? -40.806 -3.023 25.395 1.00 46.81 199 LEU A C 1
ATOM 1619 O O . LEU A 1 199 ? -40.716 -1.940 24.833 1.00 46.81 199 LEU A O 1
ATOM 1623 N N . GLN A 1 200 ? -41.002 -4.143 24.690 1.00 52.91 200 GLN A N 1
ATOM 1624 C CA . GLN A 1 200 ? -41.095 -4.154 23.215 1.00 52.91 200 GLN A CA 1
ATOM 1625 C C . GLN A 1 200 ? -42.528 -4.003 22.667 1.00 52.91 200 GLN A C 1
ATOM 1627 O O . GLN A 1 200 ? -42.738 -4.080 21.458 1.00 52.91 200 GLN A O 1
ATOM 1632 N N . LYS A 1 201 ? -43.538 -3.785 23.523 1.00 51.25 201 LYS A N 1
ATOM 1633 C CA . LYS A 1 201 ? -44.956 -3.770 23.110 1.00 51.25 201 LYS A CA 1
ATOM 1634 C C . LYS A 1 201 ? -45.650 -2.403 23.155 1.00 51.25 201 LYS A C 1
ATOM 1636 O O . LYS A 1 201 ? -46.846 -2.339 22.886 1.00 51.25 201 LYS A O 1
ATOM 1641 N N . THR A 1 202 ? -44.924 -1.311 23.405 1.00 44.28 202 THR A N 1
ATOM 1642 C CA . THR A 1 202 ? -45.476 0.062 23.447 1.00 44.28 202 THR A CA 1
ATOM 1643 C C . THR A 1 202 ? -44.851 1.028 22.431 1.00 44.28 202 THR A C 1
ATOM 1645 O O . THR A 1 202 ? -44.817 2.225 22.676 1.00 44.28 202 THR A O 1
ATOM 1648 N N . GLU A 1 203 ? -44.414 0.539 21.265 1.00 46.62 203 GLU A N 1
ATOM 1649 C CA . GLU A 1 203 ? -44.065 1.380 20.096 1.00 46.62 203 GLU A CA 1
ATOM 1650 C C . GLU A 1 203 ? -44.746 0.902 18.796 1.00 46.62 203 GLU A C 1
ATOM 1652 O O . GLU A 1 203 ? -44.222 1.027 17.694 1.00 46.62 203 GLU A O 1
ATOM 1657 N N . SER A 1 204 ? -45.966 0.365 18.895 1.00 45.75 204 SER A N 1
ATOM 1658 C CA . SER A 1 204 ? -46.824 0.113 17.725 1.00 45.75 204 SER A CA 1
ATOM 1659 C C . SER A 1 204 ? -47.955 1.142 17.667 1.00 45.75 204 SER A C 1
ATOM 1661 O O . SER A 1 204 ? -49.102 0.886 18.020 1.00 45.75 204 SER A O 1
ATOM 1663 N N . GLY A 1 205 ? -47.610 2.357 17.232 1.00 36.62 205 GLY A N 1
ATOM 1664 C CA . GLY A 1 205 ? -48.542 3.481 17.149 1.00 36.62 205 GLY A CA 1
ATOM 1665 C C . GLY A 1 205 ? -48.223 4.460 16.020 1.00 36.62 205 GLY A C 1
ATOM 1666 O O . GLY A 1 205 ? -47.669 5.518 16.266 1.00 36.62 205 GLY A O 1
ATOM 1667 N N . LYS A 1 206 ? -48.652 4.117 14.796 1.00 43.28 206 LYS A N 1
ATOM 1668 C CA . LYS A 1 206 ? -48.987 5.021 13.671 1.00 43.28 206 LYS A CA 1
ATOM 1669 C C . LYS A 1 206 ? -47.951 6.093 13.268 1.00 43.28 206 LYS A C 1
ATOM 1671 O O . LYS A 1 206 ? -48.048 7.243 13.682 1.00 43.28 206 LYS A O 1
ATOM 1676 N N . SER A 1 207 ? -47.152 5.802 12.240 1.00 37.34 207 SER A N 1
ATOM 1677 C CA . SER A 1 207 ? -46.691 6.825 11.289 1.00 37.34 207 SER A CA 1
ATOM 1678 C C . SER A 1 207 ? -47.190 6.488 9.879 1.00 37.34 207 SER A C 1
ATOM 1680 O O . SER A 1 207 ? -46.831 5.490 9.260 1.00 37.34 207 SER A O 1
ATOM 1682 N N . LYS A 1 208 ? -48.119 7.321 9.397 1.00 42.75 208 LYS A N 1
ATOM 1683 C CA . LYS A 1 208 ? -48.617 7.317 8.019 1.00 42.75 208 LYS A CA 1
ATOM 1684 C C . LYS A 1 208 ? -47.455 7.611 7.069 1.00 42.75 208 LYS A C 1
ATOM 1686 O O . LYS A 1 208 ? -46.831 8.665 7.160 1.00 42.75 208 LYS A O 1
ATOM 1691 N N . VAL A 1 209 ? -47.231 6.708 6.121 1.00 37.25 209 VAL A N 1
ATOM 1692 C CA . VAL A 1 209 ? -46.380 6.922 4.949 1.00 37.25 209 VAL A CA 1
ATOM 1693 C C . VAL A 1 209 ? -47.068 7.946 4.040 1.00 37.25 209 VAL A C 1
ATOM 1695 O O . VAL A 1 209 ? -48.009 7.618 3.323 1.00 37.25 209 VAL A O 1
ATOM 1698 N N . ASN A 1 210 ? -46.615 9.199 4.086 1.00 41.97 210 ASN A N 1
ATOM 1699 C CA . ASN A 1 210 ? -46.929 10.203 3.072 1.00 41.97 210 ASN A CA 1
ATOM 1700 C C . ASN A 1 210 ? -45.843 10.150 1.990 1.00 41.97 210 ASN A C 1
ATOM 1702 O O . ASN A 1 210 ? -44.764 10.721 2.135 1.00 41.97 210 ASN A O 1
ATOM 1706 N N . THR A 1 211 ? -46.140 9.472 0.884 1.00 39.47 211 THR A N 1
ATOM 1707 C CA . THR A 1 211 ? -45.384 9.568 -0.370 1.00 39.47 211 THR A CA 1
ATOM 1708 C C . THR A 1 211 ? -45.646 10.928 -1.020 1.00 39.47 211 THR A C 1
ATOM 1710 O O . THR A 1 211 ? -46.565 11.091 -1.825 1.00 39.47 211 THR A O 1
ATOM 1713 N N . GLY A 1 212 ? -44.845 11.926 -0.648 1.00 37.69 212 GLY A N 1
ATOM 1714 C CA . GLY A 1 212 ? -44.787 13.218 -1.325 1.00 37.69 212 GLY A CA 1
ATOM 1715 C C . GLY A 1 212 ? -43.996 13.113 -2.629 1.00 37.69 212 GLY A C 1
ATOM 1716 O O . GLY A 1 212 ? -42.783 12.931 -2.617 1.00 37.69 212 GLY A O 1
ATOM 1717 N N . LYS A 1 213 ? -44.707 13.225 -3.756 1.00 42.50 213 LYS A N 1
ATOM 1718 C CA . LYS A 1 213 ? -44.184 13.376 -5.123 1.00 42.50 213 LYS A CA 1
ATOM 1719 C C . LYS A 1 213 ? -43.051 14.411 -5.188 1.00 42.50 213 LYS A C 1
ATOM 1721 O O . LYS A 1 213 ? -43.296 15.601 -5.014 1.00 42.50 213 LYS A O 1
ATOM 1726 N N . ILE A 1 214 ? -41.847 13.979 -5.562 1.00 42.28 214 ILE A N 1
ATOM 1727 C CA . ILE A 1 214 ? -40.790 14.878 -6.043 1.00 42.28 21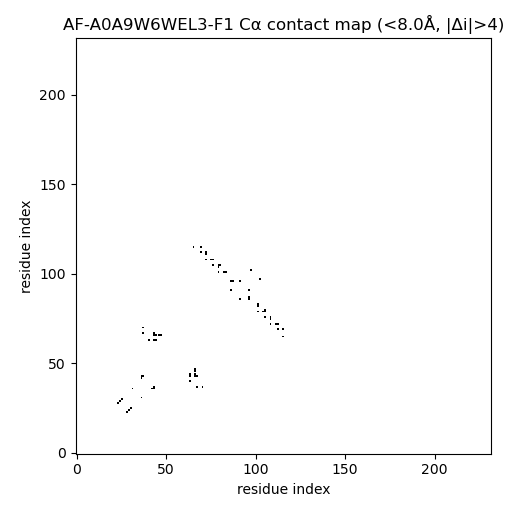4 ILE A CA 1
ATOM 1728 C C . ILE A 1 214 ? -41.132 15.254 -7.490 1.00 42.28 214 ILE A C 1
ATOM 1730 O O . ILE A 1 214 ? -40.963 14.470 -8.426 1.00 42.28 214 ILE A O 1
ATOM 1734 N N . THR A 1 215 ? -41.670 16.457 -7.673 1.00 47.41 215 THR A N 1
ATOM 1735 C CA . THR A 1 215 ? -41.921 17.067 -8.981 1.00 47.41 215 THR A CA 1
ATOM 1736 C C . THR A 1 215 ? -40.605 17.488 -9.634 1.00 47.41 215 THR A C 1
ATOM 1738 O O . THR A 1 215 ? -39.879 18.337 -9.121 1.00 47.41 215 THR A O 1
ATOM 1741 N N . LYS A 1 216 ? -40.314 16.902 -10.802 1.00 46.06 216 LYS A N 1
ATOM 1742 C CA . LYS A 1 216 ? -39.252 17.328 -11.721 1.00 46.06 216 LYS A CA 1
ATOM 1743 C C . LYS A 1 216 ? -39.566 18.728 -12.257 1.00 46.06 216 LYS A C 1
ATOM 1745 O O . LYS A 1 216 ? -40.428 18.864 -13.123 1.00 46.06 216 LYS A O 1
ATOM 1750 N N . ASN A 1 217 ? -38.821 19.743 -11.828 1.00 39.91 217 ASN A N 1
ATOM 1751 C CA . ASN A 1 217 ? -38.809 21.026 -12.527 1.00 39.91 217 ASN A CA 1
ATOM 1752 C C . ASN A 1 217 ? -37.922 20.924 -13.774 1.00 39.91 217 ASN A C 1
ATOM 1754 O O . ASN A 1 217 ? -36.708 21.096 -13.732 1.00 39.91 217 ASN A O 1
ATOM 1758 N N . LYS A 1 218 ? -38.576 20.619 -14.900 1.00 42.91 218 LYS A N 1
ATOM 1759 C CA . LYS A 1 218 ? -38.132 20.973 -16.252 1.00 42.91 218 LYS A CA 1
ATOM 1760 C C . LYS A 1 218 ? -38.526 22.428 -16.533 1.00 42.91 218 LYS A C 1
ATOM 1762 O O . LYS A 1 218 ? -39.649 22.820 -16.231 1.00 42.91 218 LYS A O 1
ATOM 1767 N N . SER A 1 219 ? -37.625 23.152 -17.201 1.00 39.81 219 SER A N 1
ATOM 1768 C CA . SER A 1 219 ? -37.754 24.436 -17.931 1.00 39.81 219 SER A CA 1
ATOM 1769 C C . SER A 1 219 ? -36.687 25.426 -17.432 1.00 39.81 219 SER A C 1
ATOM 1771 O O . SER A 1 219 ? -36.472 25.552 -16.238 1.00 39.81 219 SER A O 1
ATOM 1773 N N . LYS A 1 220 ? -35.923 26.127 -18.274 1.00 45.19 220 LYS A N 1
ATOM 1774 C CA . LYS A 1 220 ? -36.304 26.764 -19.537 1.00 45.19 220 LYS A CA 1
ATOM 1775 C C . LYS A 1 220 ? -35.154 26.740 -20.551 1.00 45.19 220 LYS A C 1
ATOM 1777 O O . LYS A 1 220 ? -34.081 27.275 -20.306 1.00 45.19 220 LYS A O 1
ATOM 1782 N N . SER A 1 221 ? -35.460 26.193 -21.724 1.00 41.56 221 SER A N 1
ATOM 1783 C CA . SER A 1 221 ? -34.865 26.592 -22.998 1.00 41.56 221 SER A CA 1
ATOM 1784 C C . SER A 1 221 ? -35.237 28.056 -23.267 1.00 41.56 221 SER A C 1
ATOM 1786 O O . SER A 1 221 ? -36.416 28.414 -23.206 1.00 41.56 221 SER A O 1
ATOM 1788 N N . LYS A 1 222 ? -34.243 28.904 -23.543 1.00 45.50 222 LYS A N 1
ATOM 1789 C CA . LYS A 1 222 ? -34.439 30.191 -24.218 1.00 45.50 222 LYS A CA 1
ATOM 1790 C C . LYS A 1 222 ? -33.799 30.094 -25.595 1.00 45.50 222 LYS A C 1
ATOM 1792 O O . LYS A 1 222 ? -32.595 30.229 -25.758 1.00 45.50 222 LYS A O 1
ATOM 1797 N N . ASN A 1 223 ? -34.668 29.831 -26.558 1.00 42.34 223 ASN A N 1
ATOM 1798 C CA . ASN A 1 223 ? -34.476 30.102 -27.971 1.00 42.34 223 ASN A CA 1
ATOM 1799 C C . ASN A 1 223 ? -34.890 31.565 -28.260 1.00 42.34 223 ASN A C 1
ATOM 1801 O O . ASN A 1 223 ? -35.766 32.076 -27.555 1.00 42.34 223 ASN A O 1
ATOM 1805 N N . LYS A 1 224 ? -34.290 32.167 -29.302 1.00 43.09 224 LYS A N 1
ATOM 1806 C CA . LYS A 1 224 ? -34.497 33.484 -29.972 1.00 43.09 224 LYS A CA 1
ATOM 1807 C C . LYS A 1 224 ? -33.147 34.224 -30.071 1.00 43.09 224 LYS A C 1
ATOM 1809 O O . LYS A 1 224 ? -32.507 34.421 -29.053 1.00 43.09 224 LYS A O 1
ATOM 1814 N N . ASN A 1 225 ? -32.658 34.697 -31.218 1.00 42.34 225 ASN A N 1
ATOM 1815 C CA . ASN A 1 225 ? -33.292 34.933 -32.511 1.00 42.34 225 ASN A CA 1
ATOM 1816 C C . ASN A 1 225 ? -32.251 35.026 -33.641 1.00 42.34 225 ASN A C 1
ATOM 1818 O O . ASN A 1 225 ? -31.137 35.496 -33.443 1.00 42.34 225 ASN A O 1
ATOM 1822 N N . LYS A 1 226 ? -32.708 34.644 -34.838 1.00 48.59 226 LYS A N 1
ATOM 1823 C CA . LYS A 1 226 ? -32.182 35.005 -36.159 1.00 48.59 226 LYS A CA 1
ATOM 1824 C C . LYS A 1 226 ? -32.045 36.525 -36.329 1.00 48.59 226 LYS A C 1
ATOM 1826 O O . LYS A 1 226 ? -33.017 37.231 -36.075 1.00 48.59 226 LYS A O 1
ATOM 1831 N N . THR A 1 227 ? -30.980 36.952 -37.003 1.00 47.16 227 THR A N 1
ATOM 1832 C CA . THR A 1 227 ? -31.029 38.018 -38.019 1.00 47.16 227 THR A CA 1
ATOM 1833 C C . THR A 1 227 ? -30.142 37.641 -39.213 1.00 47.16 227 THR A C 1
ATOM 1835 O O . THR A 1 227 ? -28.953 37.376 -39.077 1.00 47.16 227 THR A O 1
ATOM 1838 N N . LYS A 1 228 ? -30.780 37.573 -40.391 1.00 49.41 228 LYS A N 1
ATOM 1839 C CA . LYS A 1 228 ? -30.187 37.665 -41.741 1.00 49.41 228 LYS A CA 1
ATOM 1840 C C . LYS A 1 228 ? -29.441 39.009 -41.854 1.00 49.41 228 LYS A C 1
ATOM 1842 O O . LYS A 1 228 ? -29.849 39.960 -41.193 1.00 49.41 228 LYS A O 1
ATOM 1847 N N . THR A 1 229 ? -28.392 39.205 -42.653 1.00 43.81 229 THR A N 1
ATOM 1848 C CA . THR A 1 229 ? -28.325 39.514 -44.115 1.00 43.81 229 THR A CA 1
ATOM 1849 C C . THR A 1 229 ? -26.915 40.148 -44.274 1.00 43.81 229 THR A C 1
ATOM 1851 O O . THR A 1 229 ? -26.511 40.838 -43.345 1.00 43.81 229 THR A O 1
ATOM 1854 N N . LYS A 1 230 ? -26.067 39.976 -45.298 1.00 49.69 230 LYS A N 1
ATOM 1855 C CA . LYS A 1 230 ? -26.149 40.416 -46.711 1.00 49.69 230 LYS A CA 1
ATOM 1856 C C . LYS A 1 230 ? -24.767 40.073 -47.334 1.00 49.69 230 LYS A C 1
ATOM 1858 O O . LYS A 1 230 ? -23.763 40.343 -46.692 1.00 49.69 230 LYS A O 1
ATOM 1863 N N . GLN A 1 231 ? -24.680 39.271 -48.399 1.00 50.59 231 GLN A N 1
ATOM 1864 C CA . GLN A 1 231 ? -24.248 39.710 -49.744 1.00 50.59 231 GLN A CA 1
ATOM 1865 C C . GLN A 1 231 ? -23.291 40.917 -49.769 1.00 50.59 231 GLN A C 1
ATOM 1867 O O . GLN A 1 231 ? -23.750 42.043 -49.577 1.00 50.59 231 GLN A O 1
ATOM 1872 N N . GLN A 1 232 ? -22.016 40.683 -50.084 1.00 50.41 232 GLN A N 1
ATOM 1873 C CA . GLN A 1 232 ? -21.406 40.921 -51.402 1.00 50.41 232 GLN A CA 1
ATOM 1874 C C . GLN A 1 232 ? -20.080 40.164 -51.492 1.00 50.41 232 GLN A C 1
ATOM 1876 O O . GLN A 1 232 ? -19.432 40.018 -50.433 1.00 50.41 232 GLN A O 1
#

Radius of gyration: 36.69 Å; Cα contacts (8 Å, |Δi|>4): 37; chains: 1; bounding box: 79×62×116 Å

Foldseek 3Di:
DVVVVVVVVVVVVVVVVVVVVVVCCCPLPVVDDLVVCLVDVVNLVVQCVVPDPDDDDDDPPVSSVLSSLVSVLVVLLVVLVVVLVVVVVVCDDPVCSVVPCSVVSNVVSVVSVVVSVVVVVVVVVVVVVVVVVVVVVVVVVVVVVVVVVVCPVPPDDDPDDPPDCVVVPDPDDDDDDPPPDPPDDDPPPPPVVVVVVVVVPPPPDDDDDDPDDPDDDDDDDDDDDDDDDDDD

Sequence (232 aa):
MDEVELVKKLVSSFDDSIEDIEEILNRQVLSKPLNESIHDETVLRNYIDSNEGDINNSNNKNDLKLSKIKLFNQYAYIIASLYFITLKLNNENKDIINNHPILQELQRVKSYMNRIEDIKKIGVRQDNKDKLNIEATKRIIHQQLQNNSKNNNNVNNLPSTAVSSKHFSNENSSNKHIKFDENEGQNESQNIAEISKKLQKTESGKSKVNTGKITKNKSKSKNKNKTKTKQQ

Secondary structure (DSSP, 8-state):
-HHHHHHHHHHHHHHHHHHHHHHHIIIIISSS-HHHHHH-HHHHHHHHHTT-S---SS-HHHHHHHHHHHHHHHHHHHHHHHHHHHHHHTT--HHHHHT-THHHHHHHHHHHHHHHHHHHHHHHHHHHHHHHHHHHHHHHHHHHHHHHHHTTT-TT-----S--GGGT--TT---------S--SS-TTSSHHHHHHHTTSS------------------------------

Organism: Candida boidinii (NCBI:txid5477)

Solvent-accessible surface area (backbone atoms only — not comparable to full-atom values): 14927 Å² total; per-residue (Å²): 124,62,67,63,52,50,51,50,53,51,51,52,57,48,51,54,50,48,54,54,48,50,52,50,38,50,66,75,60,62,68,50,60,67,76,56,53,69,69,36,64,66,62,42,44,55,61,47,63,76,76,45,99,72,82,87,83,90,58,72,71,59,54,52,52,50,38,48,52,51,51,53,51,50,54,54,43,50,54,54,49,53,53,51,50,52,49,64,70,70,62,57,54,72,72,52,59,76,69,34,68,64,59,56,51,51,52,48,47,51,51,55,54,50,53,53,52,51,52,51,53,51,50,55,55,48,55,51,50,53,52,52,50,53,52,51,51,50,50,52,52,50,52,56,56,52,53,60,66,72,47,78,84,58,96,83,79,71,86,72,70,93,69,64,68,75,79,73,66,62,98,78,71,78,88,74,81,82,76,80,72,96,78,82,86,83,76,79,80,65,67,64,65,58,59,62,63,62,73,75,70,81,80,86,74,87,82,83,86,76,87,75,80,83,78,82,85,80,84,78,89,82,84,87,80,91,79,88,87,79,94,130

InterPro domains:
  IPR007146 Sas10/Utp3/C1D [PF04000] (43-115)
  IPR011082 Exosome-associated factor Rrp47/DNA strand repair C1D [PTHR15341] (5-216)

pLDDT: mean 70.07, std 19.27, range [36.62, 96.38]